Protein 6VPS (pdb70)

Structure (mmCIF, N/CA/C/O backbone):
data_6VPS
#
_entry.id   6VPS
#
_cell.length_a   1.00
_cell.length_b   1.00
_cell.length_c   1.00
_cell.angle_alpha   90.00
_cell.angle_beta   90.00
_cell.angle_gamma   90.00
#
_symmetry.space_group_name_H-M   'P 1'
#
loop_
_atom_site.group_PDB
_atom_site.id
_atom_site.type_symbol
_atom_site.label_atom_id
_atom_site.label_alt_id
_atom_site.label_comp_id
_atom_site.label_asym_id
_atom_site.label_entity_id
_atom_site.label_seq_id
_atom_site.pdbx_PDB_ins_code
_atom_site.Cartn_x
_atom_site.Cartn_y
_atom_site.Cartn_z
_atom_site.occupancy
_atom_site.B_iso_or_equiv
_atom_site.auth_seq_id
_atom_site.auth_comp_id
_atom_site.auth_asym_id
_atom_site.auth_atom_id
_atom_site.pdbx_PDB_model_num
ATOM 1 N N . GLN A 1 1 ? 107.843 77.629 205.822 1.000 116.920 23 GLN A N 1
ATOM 2 C CA . GLN A 1 1 ? 106.822 78.491 205.133 1.000 123.591 23 GLN A CA 1
ATOM 3 C C . GLN A 1 1 ? 106.828 79.885 205.777 1.000 110.296 23 GLN A C 1
ATOM 4 O O . GLN A 1 1 ? 106.280 80.079 206.865 1.000 115.827 23 GLN A O 1
ATOM 10 N N . LEU A 1 2 ? 107.475 80.842 205.088 1.000 99.714 24 LEU A N 1
ATOM 11 C CA . LEU A 1 2 ? 107.711 82.182 205.614 1.000 90.092 24 LEU A CA 1
ATOM 12 C C . LEU A 1 2 ? 106.943 83.218 204.786 1.000 79.643 24 LEU A C 1
ATOM 13 O O . LEU A 1 2 ? 107.035 83.241 203.557 1.000 78.014 24 LEU A O 1
ATOM 18 N N . HIS A 1 3 ? 106.225 84.099 205.502 1.000 73.429 25 HIS A N 1
ATOM 19 C CA . HIS A 1 3 ? 105.421 85.153 204.913 1.000 66.814 25 HIS A CA 1
ATOM 20 C C . HIS A 1 3 ? 105.864 86.502 205.485 1.000 62.770 25 HIS A C 1
ATOM 21 O O . HIS A 1 3 ? 105.703 86.756 206.684 1.000 69.003 25 HIS A O 1
ATOM 28 N N . GLN A 1 4 ? 106.475 87.329 204.626 1.000 49.746 26 GLN A N 1
ATOM 29 C CA . GLN A 1 4 ? 106.932 88.666 204.996 1.000 45.316 26 GLN A CA 1
ATOM 30 C C . GLN A 1 4 ? 106.111 89.705 204.217 1.000 43.776 26 GLN A C 1
ATOM 31 O O . GLN A 1 4 ? 106.150 89.734 202.979 1.000 42.680 26 GLN A O 1
ATOM 37 N N . GLN A 1 5 ? 105.374 90.558 204.942 1.000 39.615 27 GLN A N 1
ATOM 38 C CA . GLN A 1 5 ? 104.691 91.663 204.294 1.000 38.244 27 GLN A CA 1
ATOM 39 C C . GLN A 1 5 ? 105.043 92.971 204.945 1.000 35.716 27 GLN A C 1
ATOM 40 O O . GLN A 1 5 ? 105.153 93.057 206.169 1.000 40.194 27 GLN A O 1
ATOM 46 N N . GLN A 1 6 ? 105.289 93.972 204.087 1.000 30.928 28 GLN A N 1
ATOM 47 C CA . GLN A 1 6 ? 105.594 95.335 204.491 1.000 26.513 28 GLN A CA 1
ATOM 48 C C . GLN A 1 6 ? 104.668 96.274 203.736 1.000 27.168 28 GLN A C 1
ATOM 49 O O . GLN A 1 6 ? 104.595 96.211 202.492 1.000 31.531 28 GLN A O 1
ATOM 55 N N . HIS A 1 7 ? 103.984 97.151 204.494 1.000 26.980 29 HIS A N 1
ATOM 56 C CA A HIS A 1 7 ? 103.111 98.159 203.926 0.500 26.136 29 HIS A CA 1
ATOM 57 C CA B HIS A 1 7 ? 103.081 98.161 203.947 0.500 31.416 29 HIS A CA 1
ATOM 58 C C . HIS A 1 7 ? 103.467 99.527 204.501 1.000 28.967 29 HIS A C 1
ATOM 59 O O . HIS A 1 7 ? 103.611 99.681 205.725 1.000 32.748 29 HIS A O 1
ATOM 72 N N . GLN A 1 8 ? 103.573 100.524 203.611 1.000 25.088 30 GLN A N 1
ATOM 73 C CA . GLN A 1 8 ? 103.837 101.917 204.006 1.000 23.301 30 GLN A CA 1
ATOM 74 C C . GLN A 1 8 ? 102.880 102.831 203.252 1.000 21.013 30 GLN A C 1
ATOM 75 O O . GLN A 1 8 ? 102.809 102.773 202.005 1.000 20.679 30 GLN A O 1
ATOM 81 N N . GLN A 1 9 ? 102.198 103.724 203.979 1.000 24.018 31 GLN A N 1
ATOM 82 C CA . GLN A 1 9 ? 101.398 104.743 203.295 1.000 29.135 31 GLN A CA 1
ATOM 83 C C . GLN A 1 9 ? 101.672 106.130 203.835 1.000 26.852 31 GLN A C 1
ATOM 84 O O . GLN A 1 9 ? 101.816 106.318 205.060 1.000 28.888 31 GLN A O 1
ATOM 90 N N . GLN A 1 10 ? 101.819 107.080 202.897 1.000 23.882 32 GLN A N 1
ATOM 91 C CA . GLN A 1 10 ? 101.897 108.517 203.198 1.000 28.533 32 GLN A CA 1
ATOM 92 C C . GLN A 1 10 ? 100.772 109.221 202.439 1.000 26.137 32 GLN A C 1
ATOM 93 O O . GLN A 1 10 ? 100.686 109.094 201.205 1.000 32.280 32 GLN A O 1
ATOM 99 N N . HIS A 1 11 ? 99.868 109.878 203.182 1.000 27.498 33 HIS A N 1
ATOM 100 C CA A HIS A 1 11 ? 98.750 110.606 202.584 0.500 28.794 33 HIS A CA 1
ATOM 101 C CA B HIS A 1 11 ? 98.731 110.601 202.603 0.500 28.998 33 HIS A CA 1
ATOM 102 C C . HIS A 1 11 ? 98.808 112.066 203.008 1.000 27.609 33 HIS A C 1
ATOM 103 O O . HIS A 1 11 ? 98.943 112.373 204.205 1.000 29.977 33 HIS A O 1
ATOM 116 N N . GLN A 1 12 ? 98.696 112.958 202.025 1.000 23.614 34 GLN A N 1
ATOM 117 C CA . GLN A 1 12 ? 98.648 114.395 202.297 1.000 29.683 34 GLN A CA 1
ATOM 118 C C . GLN A 1 12 ? 97.519 115.001 201.496 1.000 32.445 34 GLN A C 1
ATOM 119 O O . GLN A 1 12 ? 97.420 114.766 200.287 1.000 42.698 34 GLN A O 1
ATOM 125 N N . GLN A 1 13 ? 96.748 115.871 202.139 1.000 34.600 35 GLN A N 1
ATOM 126 C CA . GLN A 1 13 ? 95.521 116.385 201.557 1.000 37.000 35 GLN A CA 1
ATOM 127 C C . GLN A 1 13 ? 95.306 117.833 202.010 1.000 38.271 35 GLN A C 1
ATOM 128 O O . GLN A 1 13 ? 95.457 118.132 203.206 1.000 45.328 35 GLN A O 1
ATOM 134 N N A HIS A 1 14 ? 94.958 118.708 201.035 0.500 39.416 36 HIS A N 1
ATOM 135 N N B HIS A 1 14 ? 94.889 118.705 201.057 0.500 37.001 36 HIS A N 1
ATOM 136 C CA A HIS A 1 14 ? 94.530 120.094 201.265 0.500 41.605 36 HIS A CA 1
ATOM 137 C CA B HIS A 1 14 ? 94.532 120.118 201.300 0.500 37.089 36 HIS A CA 1
ATOM 138 C C A HIS A 1 14 ? 95.629 120.863 201.985 0.500 38.114 36 HIS A C 1
ATOM 139 C C B HIS A 1 14 ? 95.663 120.836 202.005 0.500 35.582 36 HIS A C 1
ATOM 140 O O A HIS A 1 14 ? 95.513 121.147 203.184 0.500 38.218 36 HIS A O 1
ATOM 141 O O B HIS A 1 14 ? 95.578 121.104 203.213 0.500 35.793 36 HIS A O 1
ATOM 154 N N . GLN A 1 15 ? 96.712 121.151 201.244 1.000 35.418 37 GLN A N 1
ATOM 155 C CA . GLN A 1 15 ? 97.926 121.719 201.808 1.000 31.873 37 GLN A CA 1
ATOM 156 C C . GLN A 1 15 ? 98.504 122.747 200.875 1.000 33.881 37 GLN A C 1
ATOM 157 O O . GLN A 1 15 ? 98.264 122.703 199.670 1.000 41.526 37 GLN A O 1
ATOM 163 N N . GLN A 1 16 ? 99.412 123.549 201.419 1.000 34.821 38 GLN A N 1
ATOM 164 C CA . GLN A 1 16 ? 99.958 124.702 200.739 1.000 32.853 38 GLN A CA 1
ATOM 165 C C . GLN A 1 16 ? 101.281 125.050 201.415 1.000 31.579 38 GLN A C 1
ATOM 166 O O . GLN A 1 16 ? 101.352 125.057 202.642 1.000 36.197 38 GLN A O 1
ATOM 172 N N . HIS A 1 17 ? 102.331 125.299 200.601 1.000 32.322 39 HIS A N 1
ATOM 173 C CA . HIS A 1 17 ? 103.659 125.743 201.067 1.000 31.973 39 HIS A CA 1
ATOM 174 C C . HIS A 1 17 ? 104.389 124.633 201.817 1.000 34.220 39 HIS A C 1
ATOM 175 O O . HIS A 1 17 ? 104.586 124.714 203.045 1.000 32.573 39 HIS A O 1
ATOM 182 N N . GLN A 1 18 ? 104.792 123.605 201.078 1.000 33.571 40 GLN A N 1
ATOM 183 C CA . GLN A 1 18 ? 105.620 122.545 201.631 1.000 37.933 40 GLN A CA 1
ATOM 184 C C . GLN A 1 18 ? 106.852 122.428 200.768 1.000 38.114 40 GLN A C 1
ATOM 185 O O . GLN A 1 18 ? 107.197 121.331 200.329 1.000 47.082 40 GLN A O 1
ATOM 191 N N . GLN A 1 19 ? 107.460 123.574 200.457 1.000 30.468 41 GLN A N 1
ATOM 192 C CA . GLN A 1 19 ? 108.627 123.615 199.600 1.000 30.785 41 GLN A CA 1
ATOM 193 C C . GLN A 1 19 ? 109.714 122.735 200.193 1.000 33.800 41 GLN A C 1
ATOM 194 O O . GLN A 1 19 ? 109.910 122.717 201.424 1.000 36.100 41 GLN A O 1
ATOM 200 N N . GLN A 1 20 ? 110.313 121.910 199.324 1.000 33.133 42 GLN A N 1
ATOM 201 C CA . GLN A 1 20 ? 111.463 121.086 199.660 1.000 37.358 42 GLN A CA 1
ATOM 202 C C . GLN A 1 20 ? 111.114 120.066 200.760 1.000 35.304 42 GLN A C 1
ATOM 203 O O . GLN A 1 20 ? 111.997 119.640 201.501 1.000 46.236 42 GLN A O 1
ATOM 209 N N . GLN A 1 21 ? 109.834 119.654 200.838 1.000 31.849 43 GLN A N 1
ATOM 210 C CA . GLN A 1 21 ? 109.443 118.584 201.758 1.000 32.266 43 GLN A CA 1
ATOM 211 C C . GLN A 1 21 ? 109.916 117.241 201.203 1.000 28.750 43 GLN A C 1
ATOM 212 O O . GLN A 1 21 ? 110.048 117.068 199.981 1.000 31.186 43 GLN A O 1
ATOM 218 N N . GLN A 1 22 ? 110.190 116.309 202.100 1.000 28.742 44 GLN A N 1
ATOM 219 C CA . GLN A 1 22 ? 110.641 114.988 201.687 1.000 34.789 44 GLN A CA 1
ATOM 220 C C . GLN A 1 22 ? 109.674 113.941 202.199 1.000 33.426 44 GLN A C 1
ATOM 221 O O . GLN A 1 22 ? 109.407 113.857 203.411 1.000 35.381 44 GLN A O 1
ATOM 227 N N . LEU A 1 23 ? 109.126 113.183 201.272 1.000 32.162 45 LEU A N 1
ATOM 228 C CA . LEU A 1 23 ? 108.378 111.981 201.589 1.000 33.614 45 LEU A CA 1
ATOM 229 C C . LEU A 1 23 ? 109.202 110.798 201.107 1.000 28.856 45 LEU A C 1
ATOM 230 O O . LEU A 1 23 ? 109.338 110.583 199.887 1.000 30.715 45 LEU A O 1
ATOM 235 N N . HIS A 1 24 ? 109.952 110.214 202.029 1.000 29.438 46 HIS A N 1
ATOM 236 C CA . HIS A 1 24 ? 110.785 109.053 201.717 1.000 30.078 46 HIS A CA 1
ATOM 237 C C . HIS A 1 24 ? 110.173 107.817 202.346 1.000 26.073 46 HIS A C 1
ATOM 238 O O . HIS A 1 24 ? 109.623 107.875 203.489 1.000 28.880 46 HIS A O 1
ATOM 245 N N . GLN A 1 25 ? 110.171 106.749 201.568 1.000 22.277 47 GLN A N 1
ATOM 246 C CA . GLN A 1 25 ? 109.693 105.437 201.998 1.000 23.326 47 GLN A CA 1
ATOM 247 C C . GLN A 1 25 ? 110.753 104.411 201.630 1.000 21.001 47 GLN A C 1
ATOM 248 O O . GLN A 1 25 ? 111.100 104.270 200.442 1.000 23.507 47 GLN A O 1
ATOM 254 N N . HIS A 1 26 ? 111.244 103.688 202.632 1.000 23.368 48 HIS A N 1
ATOM 255 C CA . HIS A 1 26 ? 112.246 102.629 202.430 1.000 25.821 48 HIS A CA 1
ATOM 256 C C . HIS A 1 26 ? 111.714 101.318 202.989 1.000 25.385 48 HIS A C 1
ATOM 257 O O . HIS A 1 26 ? 111.255 101.269 204.164 1.000 27.146 48 HIS A O 1
ATOM 264 N N . GLN A 1 27 ? 111.864 100.252 202.201 1.000 21.624 49 GLN A N 1
ATOM 265 C CA . GLN A 1 27 ? 111.493 98.904 202.618 1.000 21.676 49 GLN A CA 1
ATOM 266 C C . GLN A 1 27 ? 112.579 97.921 202.202 1.000 24.525 49 GLN A C 1
ATOM 267 O O . GLN A 1 27 ? 112.944 97.847 201.013 1.000 29.728 49 GLN A O 1
ATOM 273 N N . GLN A 1 28 ? 113.005 97.094 203.150 1.000 26.737 50 GLN A N 1
ATOM 274 C CA . GLN A 1 28 ? 113.955 96.027 202.873 1.000 29.894 50 GLN A CA 1
ATOM 275 C C . GLN A 1 28 ? 113.453 94.717 203.497 1.000 31.222 50 GLN A C 1
ATOM 276 O O . GLN A 1 28 ? 113.003 94.707 204.662 1.000 30.280 50 GLN A O 1
ATOM 282 N N . GLN A 1 29 ? 113.588 93.615 202.731 1.000 31.411 51 GLN A N 1
ATOM 283 C CA . GLN A 1 29 ? 113.310 92.247 203.208 1.000 38.778 51 GLN A CA 1
ATOM 284 C C . GLN A 1 29 ? 114.463 91.336 202.823 1.000 42.780 51 GLN A C 1
ATOM 285 O O . GLN A 1 29 ? 114.896 91.339 201.666 1.000 53.655 51 GLN A O 1
ATOM 291 N N . LEU A 1 30 ? 114.900 90.502 203.784 1.000 59.249 52 LEU A N 1
ATOM 292 C CA . LEU A 1 30 ? 115.954 89.509 203.564 1.000 67.811 52 LEU A CA 1
ATOM 293 C C . LEU A 1 30 ? 115.462 88.118 203.973 1.000 74.570 52 LEU A C 1
ATOM 294 O O . LEU A 1 30 ? 114.549 87.993 204.796 1.000 76.096 52 LEU A O 1
ATOM 299 N N . SER A 1 31 ? 116.095 87.077 203.379 1.000 90.420 53 SER A N 1
ATOM 300 C CA . SER A 1 31 ? 115.865 85.673 203.725 1.000 98.693 53 SER A CA 1
ATOM 301 C C . SER A 1 31 ? 117.199 84.907 203.722 1.000 119.521 53 SER A C 1
ATOM 302 O O . SER A 1 31 ? 118.125 85.357 204.437 1.000 124.340 53 SER A O 1
ATOM 305 N N . GLN B 1 1 ? 88.913 149.942 205.794 1.000 114.020 23 GLN B N 1
ATOM 306 C CA . GLN B 1 1 ? 90.172 150.402 205.112 1.000 121.466 23 GLN B CA 1
ATOM 307 C C . GLN B 1 1 ? 91.376 149.705 205.761 1.000 109.333 23 GLN B C 1
ATOM 308 O O . GLN B 1 1 ? 91.832 150.105 206.836 1.000 114.341 23 GLN B O 1
ATOM 314 N N . LEU B 1 2 ? 91.871 148.651 205.089 1.000 98.989 24 LEU B N 1
ATOM 315 C CA . LEU B 1 2 ? 92.910 147.779 205.627 1.000 88.488 24 LEU B CA 1
ATOM 316 C C . LEU B 1 2 ? 94.195 147.914 204.801 1.000 80.500 24 LEU B C 1
ATOM 317 O O . LEU B 1 2 ? 94.174 147.793 203.575 1.000 80.173 24 LEU B O 1
ATOM 322 N N . HIS B 1 3 ? 95.313 148.119 205.517 1.000 75.092 25 HIS B N 1
ATOM 323 C CA . HIS B 1 3 ? 96.631 148.264 204.931 1.000 68.317 25 HIS B CA 1
ATOM 324 C C . HIS B 1 3 ? 97.558 147.185 205.500 1.000 64.459 25 HIS B C 1
ATOM 325 O O . HIS B 1 3 ? 97.827 147.162 206.706 1.000 69.899 25 HIS B O 1
ATOM 332 N N . GLN B 1 4 ? 97.996 146.269 204.624 1.000 51.067 26 GLN B N 1
ATOM 333 C CA . GLN B 1 4 ? 98.914 145.192 204.990 1.000 46.218 26 GLN B CA 1
ATOM 334 C C . GLN B 1 4 ? 100.227 145.371 204.214 1.000 42.775 26 GLN B C 1
ATOM 335 O O . GLN B 1 4 ? 100.236 145.327 202.974 1.000 41.948 26 GLN B O 1
ATOM 341 N N . GLN B 1 5 ? 101.334 145.570 204.940 1.000 39.825 27 GLN B N 1
ATOM 342 C CA . GLN B 1 5 ? 102.635 145.613 204.292 1.000 38.507 27 GLN B CA 1
ATOM 343 C C . GLN B 1 5 ? 103.597 144.661 204.944 1.000 35.191 27 GLN B C 1
ATOM 344 O O . GLN B 1 5 ? 103.623 144.531 206.170 1.000 38.953 27 GLN B O 1
ATOM 350 N N . GLN B 1 6 ? 104.343 143.950 204.088 1.000 30.167 28 GLN B N 1
ATOM 351 C CA . GLN B 1 6 ? 105.373 143.009 204.497 1.000 26.735 28 GLN B CA 1
ATOM 352 C C . GLN B 1 6 ? 106.638 143.337 203.736 1.000 27.391 28 GLN B C 1
ATOM 353 O O . GLN B 1 6 ? 106.616 143.409 202.490 1.000 32.284 28 GLN B O 1
ATOM 359 N N . HIS B 1 7 ? 107.739 143.504 204.490 1.000 27.614 29 HIS B N 1
ATOM 360 C CA A HIS B 1 7 ? 109.045 143.753 203.920 0.500 26.414 29 HIS B CA 1
ATOM 361 C CA B HIS B 1 7 ? 109.062 143.778 203.938 0.500 31.804 29 HIS B CA 1
ATOM 362 C C . HIS B 1 7 ? 110.050 142.756 204.488 1.000 29.881 29 HIS B C 1
ATOM 363 O O . HIS B 1 7 ? 110.102 142.535 205.708 1.000 34.463 29 HIS B O 1
ATOM 376 N N . GLN B 1 8 ? 110.876 142.189 203.598 1.000 25.485 30 GLN B N 1
ATOM 377 C CA . GLN B 1 8 ? 111.948 141.262 203.989 1.000 23.399 30 GLN B CA 1
ATOM 378 C C . GLN B 1 8 ? 113.216 141.628 203.241 1.000 21.599 30 GLN B C 1
ATOM 379 O O . GLN B 1 8 ? 113.204 141.711 201.994 1.000 21.508 30 GLN B O 1
ATOM 385 N N . GLN B 1 9 ? 114.330 141.764 203.973 1.000 24.624 31 GLN B N 1
ATOM 386 C CA . GLN B 1 9 ? 115.610 141.958 203.294 1.000 29.435 31 GLN B CA 1
ATOM 387 C C . GLN B 1 9 ? 116.679 141.027 203.824 1.000 27.124 31 GLN B C 1
ATOM 388 O O . GLN B 1 9 ? 116.773 140.792 205.046 1.000 29.229 31 GLN B O 1
ATOM 394 N N . GLN B 1 10 ? 117.451 140.466 202.880 1.000 24.150 32 GLN B N 1
ATOM 395 C CA . GLN B 1 10 ? 118.661 139.691 203.176 1.000 28.650 32 GLN B CA 1
ATOM 396 C C . GLN B 1 10 ? 119.829 140.301 202.421 1.000 26.379 32 GLN B C 1
ATOM 397 O O . GLN B 1 10 ? 119.770 140.430 201.183 1.000 32.738 32 GLN B O 1
ATOM 403 N N . HIS B 1 11 ? 120.856 140.723 203.168 1.000 27.422 33 HIS B N 1
ATOM 404 C CA A HIS B 1 11 ? 122.046 141.325 202.579 0.500 28.835 33 HIS B CA 1
ATOM 405 C CA B HIS B 1 11 ? 122.051 141.340 202.596 0.500 28.712 33 HIS B CA 1
ATOM 406 C C . HIS B 1 11 ? 123.275 140.539 203.006 1.000 27.523 33 HIS B C 1
ATOM 407 O O . HIS B 1 11 ? 123.475 140.276 204.205 1.000 30.195 33 HIS B O 1
ATOM 420 N N . GLN B 1 12 ? 124.092 140.170 202.023 1.000 23.717 34 GLN B N 1
ATOM 421 C CA . GLN B 1 12 ? 125.355 139.490 202.296 1.000 29.794 34 GLN B CA 1
ATOM 422 C C . GLN B 1 12 ? 126.445 140.160 201.494 1.000 32.746 34 GLN B C 1
ATOM 423 O O . GLN B 1 12 ? 126.296 140.358 200.283 1.000 42.441 34 GLN B O 1
ATOM 429 N N . GLN B 1 13 ? 127.581 140.399 202.143 1.000 36.006 35 GLN B N 1
ATOM 430 C CA . GLN B 1 13 ? 128.642 141.202 201.563 1.000 37.390 35 GLN B CA 1
ATOM 431 C C . GLN B 1 13 ? 130.000 140.662 202.019 1.000 39.681 35 GLN B C 1
ATOM 432 O O . GLN B 1 13 ? 130.179 140.374 203.214 1.000 47.445 35 GLN B O 1
ATOM 438 N N A HIS B 1 14 ? 130.934 140.529 201.046 0.500 41.124 36 HIS B N 1
ATOM 439 N N B HIS B 1 14 ? 130.967 140.588 201.069 0.500 38.342 36 HIS B N 1
ATOM 440 C CA A HIS B 1 14 ? 132.348 140.208 201.277 0.500 43.236 36 HIS B CA 1
ATOM 441 C CA B HIS B 1 14 ? 132.368 140.192 201.317 0.500 38.097 36 HIS B CA 1
ATOM 442 C C A HIS B 1 14 ? 132.465 138.869 201.992 0.500 39.122 36 HIS B C 1
ATOM 443 C C B HIS B 1 14 ? 132.425 138.850 202.015 0.500 36.330 36 HIS B C 1
ATOM 444 O O A HIS B 1 14 ? 132.785 138.822 203.188 0.500 38.570 36 HIS B O 1
ATOM 445 O O B HIS B 1 14 ? 132.715 138.782 203.218 0.500 36.000 36 HIS B O 1
ATOM 458 N N . GLN B 1 15 ? 132.160 137.790 201.251 1.000 35.907 37 GLN B N 1
ATOM 459 C CA . GLN B 1 15 ? 132.037 136.453 201.808 1.000 32.496 37 GLN B CA 1
ATOM 460 C C . GLN B 1 15 ? 132.642 135.444 200.873 1.000 34.510 37 GLN B C 1
ATOM 461 O O . GLN B 1 15 ? 132.717 135.672 199.669 1.000 43.005 37 GLN B O 1
ATOM 467 N N . GLN B 1 16 ? 132.894 134.258 201.417 1.000 35.316 38 GLN B N 1
ATOM 468 C CA . GLN B 1 16 ? 133.618 133.209 200.736 1.000 32.491 38 GLN B CA 1
ATOM 469 C C . GLN B 1 16 ? 133.254 131.893 201.410 1.000 31.532 38 GLN B C 1
ATOM 470 O O . GLN B 1 16 ? 133.214 131.831 202.637 1.000 36.501 38 GLN B O 1
ATOM 476 N N . HIS B 1 17 ? 132.952 130.857 200.597 1.000 32.722 39 HIS B N 1
ATOM 477 C CA . HIS B 1 17 ? 132.674 129.483 201.066 1.000 31.589 39 HIS B CA 1
ATOM 478 C C . HIS B 1 17 ? 131.348 129.405 201.811 1.000 33.126 39 HIS B C 1
ATOM 479 O O . HIS B 1 17 ? 131.318 129.213 203.042 1.000 32.136 39 HIS B O 1
ATOM 486 N N . GLN B 1 18 ? 130.259 129.549 201.067 1.000 32.645 40 GLN B N 1
ATOM 487 C CA . GLN B 1 18 ? 128.927 129.376 201.622 1.000 37.488 40 GLN B CA 1
ATOM 488 C C . GLN B 1 18 ? 128.201 128.365 200.769 1.000 38.027 40 GLN B C 1
ATOM 489 O O . GLN B 1 18 ? 127.063 128.602 200.361 1.000 47.153 40 GLN B O 1
ATOM 495 N N . GLN B 1 19 ? 128.890 127.271 200.448 1.000 29.458 41 GLN B N 1
ATOM 496 C CA . GLN B 1 19 ? 128.342 126.241 199.592 1.000 30.911 41 GLN B CA 1
ATOM 497 C C . GLN B 1 19 ? 127.037 125.737 200.187 1.000 33.488 41 GLN B C 1
ATOM 498 O O . GLN B 1 19 ? 126.929 125.564 201.418 1.000 34.714 41 GLN B O 1
ATOM 504 N N . GLN B 1 20 ? 126.017 125.652 199.324 1.000 33.053 42 GLN B N 1
ATOM 505 C CA . GLN B 1 20 ? 124.725 125.070 199.659 1.000 38.401 42 GLN B CA 1
ATOM 506 C C . GLN B 1 20 ? 124.015 125.877 200.767 1.000 34.986 42 GLN B C 1
ATOM 507 O O . GLN B 1 20 ? 123.216 125.316 201.513 1.000 46.526 42 GLN B O 1
ATOM 513 N N . GLN B 1 21 ? 124.289 127.191 200.848 1.000 31.514 43 GLN B N 1
ATOM 514 C CA . GLN B 1 21 ? 123.551 128.058 201.770 1.000 32.808 43 GLN B CA 1
ATOM 515 C C . GLN B 1 21 ? 122.150 128.317 201.214 1.000 29.107 43 GLN B C 1
ATOM 516 O O . GLN B 1 21 ? 121.937 128.294 199.991 1.000 31.559 43 GLN B O 1
ATOM 522 N N . GLN B 1 22 ? 121.206 128.554 202.108 1.000 29.151 44 GLN B N 1
ATOM 523 C CA . GLN B 1 22 ? 119.841 128.830 201.692 1.000 34.477 44 GLN B CA 1
ATOM 524 C C . GLN B 1 22 ? 119.422 130.192 202.202 1.000 33.521 44 GLN B C 1
ATOM 525 O O . GLN B 1 22 ? 119.489 130.470 203.411 1.000 35.519 44 GLN B O 1
ATOM 531 N N . LEU B 1 23 ? 119.023 131.037 201.274 1.000 32.581 45 LEU B N 1
ATOM 532 C CA . LEU B 1 23 ? 118.350 132.279 201.589 1.000 33.034 45 LEU B CA 1
ATOM 533 C C . LEU B 1 23 ? 116.918 132.149 201.095 1.000 29.794 45 LEU B C 1
ATOM 534 O O . LEU B 1 23 ? 116.673 132.131 199.872 1.000 30.798 45 LEU B O 1
ATOM 539 N N . HIS B 1 24 ? 116.020 131.824 202.018 1.000 29.802 46 HIS B N 1
ATOM 540 C CA . HIS B 1 24 ? 114.608 131.646 201.686 1.000 29.857 46 HIS B CA 1
ATOM 541 C C . HIS B 1 24 ? 113.804 132.769 202.307 1.000 25.366 46 HIS B C 1
ATOM 542 O O . HIS B 1 24 ? 113.921 133.036 203.520 1.000 27.588 46 HIS B O 1
ATOM 549 N N . GLN B 1 25 ? 112.936 133.354 201.506 1.000 22.373 47 GLN B N 1
ATOM 550 C CA . GLN B 1 25 ? 112.022 134.394 201.964 1.000 22.326 47 GLN B CA 1
ATOM 551 C C . GLN B 1 25 ? 110.600 133.982 201.606 1.000 21.941 47 GLN B C 1
ATOM 552 O O . GLN B 1 25 ? 110.286 133.771 200.422 1.000 25.563 47 GLN B O 1
ATOM 558 N N . HIS B 1 26 ? 109.739 133.935 202.611 1.000 23.990 48 HIS B N 1
ATOM 559 C CA . HIS B 1 26 ? 108.331 133.592 202.421 1.000 26.826 48 HIS B CA 1
ATOM 560 C C . HIS B 1 26 ? 107.462 134.712 202.974 1.000 26.909 48 HIS B C 1
ATOM 561 O O . HIS B 1 26 ? 107.651 135.137 204.137 1.000 31.959 48 HIS B O 1
ATOM 568 N N . GLN B 1 27 ? 106.447 135.096 202.197 1.000 22.489 49 GLN B N 1
ATOM 569 C CA . GLN B 1 27 ? 105.471 136.099 202.610 1.000 21.793 49 GLN B CA 1
ATOM 570 C C . GLN B 1 27 ? 104.075 135.659 202.198 1.000 25.200 49 GLN B C 1
ATOM 571 O O . GLN B 1 27 ? 103.826 135.365 201.014 1.000 31.223 49 GLN B O 1
ATOM 577 N N . GLN B 1 28 ? 103.153 135.707 203.148 1.000 26.890 50 GLN B N 1
ATOM 578 C CA . GLN B 1 28 ? 101.759 135.418 202.869 1.000 30.020 50 GLN B CA 1
ATOM 579 C C . GLN B 1 28 ? 100.871 136.509 203.481 1.000 31.310 50 GLN B C 1
ATOM 580 O O . GLN B 1 28 ? 101.063 136.893 204.650 1.000 30.953 50 GLN B O 1
ATOM 586 N N . GLN B 1 29 ? 99.850 136.930 202.709 1.000 31.933 51 GLN B N 1
ATOM 587 C CA . GLN B 1 29 ? 98.800 137.845 203.183 1.000 39.056 51 GLN B CA 1
ATOM 588 C C . GLN B 1 29 ? 97.435 137.299 202.803 1.000 43.625 51 GLN B C 1
ATOM 589 O O . GLN B 1 29 ? 97.222 136.904 201.652 1.000 54.285 51 GLN B O 1
ATOM 595 N N . LEU B 1 30 ? 96.493 137.360 203.762 1.000 59.330 52 LEU B N 1
ATOM 596 C CA . LEU B 1 30 ? 95.109 136.934 203.551 1.000 68.741 52 LEU B CA 1
ATOM 597 C C . LEU B 1 30 ? 94.147 138.044 203.976 1.000 75.094 52 LEU B C 1
ATOM 598 O O . LEU B 1 30 ? 94.483 138.869 204.832 1.000 77.055 52 LEU B O 1
ATOM 603 N N . SER B 1 31 ? 92.938 138.035 203.363 1.000 92.898 53 SER B N 1
ATOM 604 C CA . SER B 1 31 ? 91.836 138.934 203.709 1.000 102.817 53 SER B CA 1
ATOM 605 C C . SER B 1 31 ? 90.511 138.155 203.732 1.000 122.403 53 SER B C 1
ATOM 606 O O . SER B 1 31 ? 90.432 137.175 204.508 1.000 130.118 53 SER B O 1
ATOM 609 N N . GLN C 1 1 ? 160.951 130.187 205.766 1.000 117.985 23 GLN C N 1
ATOM 610 C CA . GLN C 1 1 ? 160.766 128.860 205.085 1.000 121.777 23 GLN C CA 1
ATOM 611 C C . GLN C 1 1 ? 159.569 128.137 205.720 1.000 110.314 23 GLN C C 1
ATOM 612 O O . GLN C 1 1 ? 159.700 127.494 206.767 1.000 116.320 23 GLN C O 1
ATOM 618 N N . LEU C 1 2 ? 158.399 128.273 205.070 1.000 99.956 24 LEU C N 1
ATOM 619 C CA . LEU C 1 2 ? 157.124 127.807 205.604 1.000 89.421 24 LEU C CA 1
ATOM 620 C C . LEU C 1 2 ? 156.613 126.615 204.786 1.000 80.611 24 LEU C C 1
ATOM 621 O O . LEU C 1 2 ? 156.587 126.658 203.555 1.000 81.883 24 LEU C O 1
ATOM 626 N N . HIS C 1 3 ? 156.176 125.572 205.510 1.000 74.477 25 HIS C N 1
ATOM 627 C CA . HIS C 1 3 ? 155.662 124.347 204.929 1.000 66.611 25 HIS C CA 1
ATOM 628 C C . HIS C 1 3 ? 154.268 124.066 205.497 1.000 63.145 25 HIS C C 1
ATOM 629 O O . HIS C 1 3 ? 154.117 123.838 206.703 1.000 69.648 25 HIS C O 1
ATOM 636 N N . GLN C 1 4 ? 153.253 124.138 204.624 1.000 49.577 26 GLN C N 1
ATOM 637 C CA . GLN C 1 4 ? 151.866 123.867 204.991 1.000 45.212 26 GLN C CA 1
ATOM 638 C C . GLN C 1 4 ? 151.375 122.636 204.214 1.000 42.819 26 GLN C C 1
ATOM 639 O O . GLN C 1 4 ? 151.326 122.654 202.976 1.000 42.491 26 GLN C O 1
ATOM 645 N N . GLN C 1 5 ? 151.010 121.570 204.940 1.000 39.604 27 GLN C N 1
ATOM 646 C CA . GLN C 1 5 ? 150.399 120.421 204.295 1.000 37.773 27 GLN C CA 1
ATOM 647 C C . GLN C 1 5 ? 149.093 120.065 204.947 1.000 35.186 27 GLN C C 1
ATOM 648 O O . GLN C 1 5 ? 148.967 120.116 206.172 1.000 39.234 27 GLN C O 1
ATOM 654 N N . GLN C 1 6 ? 148.101 119.783 204.091 1.000 30.162 28 GLN C N 1
ATOM 655 C CA . GLN C 1 6 ? 146.772 119.358 204.500 1.000 26.077 28 GLN C CA 1
ATOM 656 C C . GLN C 1 6 ? 146.427 118.093 203.744 1.000 26.300 28 GLN C C 1
ATOM 657 O O . GLN C 1 6 ? 146.508 118.070 202.499 1.000 31.352 28 GLN C O 1
ATOM 663 N N . HIS C 1 7 ? 146.010 117.061 204.500 1.000 26.642 29 HIS C N 1
ATOM 664 C CA A HIS C 1 7 ? 145.570 115.806 203.927 0.500 26.357 29 HIS C CA 1
ATOM 665 C CA B HIS C 1 7 ? 145.583 115.779 203.946 0.500 31.383 29 HIS C CA 1
ATOM 666 C C . HIS C 1 7 ? 144.205 115.432 204.496 1.000 29.392 29 HIS C C 1
ATOM 667 O O . HIS C 1 7 ? 143.994 115.482 205.717 1.000 34.094 29 HIS C O 1
ATOM 680 N N . GLN C 1 8 ? 143.298 115.012 203.605 1.000 25.635 30 GLN C N 1
ATOM 681 C CA . GLN C 1 8 ? 141.955 114.550 203.994 1.000 23.611 30 GLN C CA 1
ATOM 682 C C . GLN C 1 8 ? 141.639 113.267 203.246 1.000 21.826 30 GLN C C 1
ATOM 683 O O . GLN C 1 8 ? 141.730 113.229 202.001 1.000 22.203 30 GLN C O 1
ATOM 689 N N . GLN C 1 9 ? 141.197 112.235 203.979 1.000 24.202 31 GLN C N 1
ATOM 690 C CA . GLN C 1 9 ? 140.728 111.033 203.299 1.000 28.791 31 GLN C CA 1
ATOM 691 C C . GLN C 1 9 ? 139.384 110.568 203.829 1.000 27.620 31 GLN C C 1
ATOM 692 O O . GLN C 1 9 ? 139.130 110.609 205.050 1.000 29.593 31 GLN C O 1
ATOM 698 N N . GLN C 1 10 ? 138.511 110.182 202.885 1.000 24.340 32 GLN C N 1
ATOM 699 C CA . GLN C 1 10 ? 137.235 109.522 203.180 1.000 28.694 32 GLN C CA 1
ATOM 700 C C . GLN C 1 10 ? 137.182 108.207 202.424 1.000 26.855 32 GLN C C 1
ATOM 701 O O . GLN C 1 10 ? 137.320 108.197 201.186 1.000 33.447 32 GLN C O 1
ATOM 707 N N . HIS C 1 11 ? 137.041 107.103 203.170 1.000 27.671 33 HIS C N 1
ATOM 708 C CA A HIS C 1 11 ? 136.965 105.772 202.580 0.500 28.504 33 HIS C CA 1
ATOM 709 C CA B HIS C 1 11 ? 136.972 105.762 202.595 0.500 28.500 33 HIS C CA 1
ATOM 710 C C . HIS C 1 11 ? 135.667 105.102 203.006 1.000 27.584 33 HIS C C 1
ATOM 711 O O . HIS C 1 11 ? 135.335 105.067 204.204 1.000 30.064 33 HIS C O 1
ATOM 724 N N . GLN C 1 12 ? 134.943 104.570 202.025 1.000 23.381 34 GLN C N 1
ATOM 725 C CA . GLN C 1 12 ? 133.723 103.816 202.299 1.000 29.488 34 GLN C CA 1
ATOM 726 C C . GLN C 1 12 ? 133.760 102.534 201.499 1.000 32.747 34 GLN C C 1
ATOM 727 O O . GLN C 1 12 ? 133.990 102.565 200.285 1.000 42.111 34 GLN C O 1
ATOM 733 N N . GLN C 1 13 ? 133.415 101.431 202.153 1.000 35.665 35 GLN C N 1
ATOM 734 C CA . GLN C 1 13 ? 133.574 100.111 201.573 1.000 37.341 35 GLN C CA 1
ATOM 735 C C . GLN C 1 13 ? 132.418 99.210 202.027 1.000 39.011 35 GLN C C 1
ATOM 736 O O . GLN C 1 13 ? 132.072 99.209 203.220 1.000 45.492 35 GLN C O 1
ATOM 742 N N A HIS C 1 14 ? 131.835 98.467 201.055 0.500 39.956 36 HIS C N 1
ATOM 743 N N B HIS C 1 14 ? 131.872 98.408 201.077 0.500 37.548 36 HIS C N 1
ATOM 744 C CA A HIS C 1 14 ? 130.851 97.402 201.290 0.500 41.647 36 HIS C CA 1
ATOM 745 C CA B HIS C 1 14 ? 130.827 97.393 201.324 0.500 37.190 36 HIS C CA 1
ATOM 746 C C A HIS C 1 14 ? 129.632 97.971 202.003 0.500 37.324 36 HIS C C 1
ATOM 747 C C B HIS C 1 14 ? 129.636 98.015 202.023 0.500 34.908 36 HIS C C 1
ATOM 748 O O A HIS C 1 14 ? 129.438 97.731 203.204 0.500 36.156 36 HIS C O 1
ATOM 749 O O B HIS C 1 14 ? 129.441 97.808 203.231 0.500 33.904 36 HIS C O 1
ATOM 762 N N . GLN C 1 15 ? 128.842 98.761 201.256 1.000 34.481 37 GLN C N 1
ATOM 763 C CA . GLN C 1 15 ? 127.748 99.543 201.814 1.000 31.708 37 GLN C CA 1
ATOM 764 C C . GLN C 1 15 ? 126.567 99.530 200.882 1.000 33.450 37 GLN C C 1
ATOM 765 O O . GLN C 1 15 ? 126.722 99.354 199.676 1.000 41.515 37 GLN C O 1
ATOM 771 N N . GLN C 1 16 ? 125.416 99.902 201.429 1.000 35.985 38 GLN C N 1
ATOM 772 C CA . GLN C 1 16 ? 124.145 99.808 200.743 1.000 33.206 38 GLN C CA 1
ATOM 773 C C . GLN C 1 16 ? 123.186 100.784 201.415 1.000 31.966 38 GLN C C 1
ATOM 774 O O . GLN C 1 16 ? 123.149 100.850 202.643 1.000 36.588 38 GLN C O 1
ATOM 780 N N . HIS C 1 17 ? 122.442 101.563 200.600 1.000 32.586 39 HIS C N 1
ATOM 781 C CA . HIS C 1 17 ? 121.391 102.488 201.067 1.000 31.738 39 HIS C CA 1
ATOM 782 C C . HIS C 1 17 ? 121.985 103.676 201.814 1.000 33.908 39 HIS C C 1
ATOM 783 O O . HIS C 1 17 ? 121.821 103.806 203.043 1.000 32.607 39 HIS C O 1
ATOM 790 N N . GLN C 1 18 ? 122.675 104.534 201.075 1.000 33.164 40 GLN C N 1
ATOM 791 C CA . GLN C 1 18 ? 123.188 105.776 201.631 1.000 38.633 40 GLN C CA 1
ATOM 792 C C . GLN C 1 18 ? 122.677 106.909 200.774 1.000 38.033 40 GLN C C 1
ATOM 793 O O . GLN C 1 18 ? 123.453 107.770 200.359 1.000 48.167 40 GLN C O 1
ATOM 799 N N . GLN C 1 19 ? 121.385 106.858 200.449 1.000 29.867 41 GLN C N 1
ATOM 800 C CA . GLN C 1 19 ? 120.765 107.847 199.590 1.000 30.887 41 GLN C CA 1
ATOM 801 C C . GLN C 1 19 ? 120.977 109.227 200.186 1.000 33.601 41 GLN C C 1
ATOM 802 O O . GLN C 1 19 ? 120.884 109.406 201.417 1.000 35.378 41 GLN C O 1
ATOM 808 N N . GLN C 1 20 ? 121.405 110.157 199.322 1.000 33.340 42 GLN C N 1
ATOM 809 C CA . GLN C 1 20 ? 121.539 111.566 199.661 1.000 37.733 42 GLN C CA 1
ATOM 810 C C . GLN C 1 20 ? 122.589 111.777 200.769 1.000 34.954 42 GLN C C 1
ATOM 811 O O . GLN C 1 20 ? 122.503 112.749 201.514 1.000 45.904 42 GLN C O 1
ATOM 817 N N . GLN C 1 21 ? 123.587 110.880 200.855 1.000 32.133 43 GLN C N 1
ATOM 818 C CA . GLN C 1 21 ? 124.706 111.087 201.777 1.000 32.902 43 GLN C CA 1
ATOM 819 C C . GLN C 1 21 ? 125.623 112.172 201.219 1.000 28.744 43 GLN C C 1
ATOM 820 O O . GLN C 1 21 ? 125.703 112.368 199.996 1.000 31.179 43 GLN C O 1
ATOM 826 N N . GLN C 1 22 ? 126.303 112.873 202.113 1.000 29.220 44 GLN C N 1
ATOM 827 C CA . GLN C 1 22 ? 127.227 113.919 201.695 1.000 34.934 44 GLN C CA 1
ATOM 828 C C . GLN C 1 22 ? 128.617 113.599 202.206 1.000 33.907 44 GLN C C 1
ATOM 829 O O . GLN C 1 22 ? 128.821 113.398 203.416 1.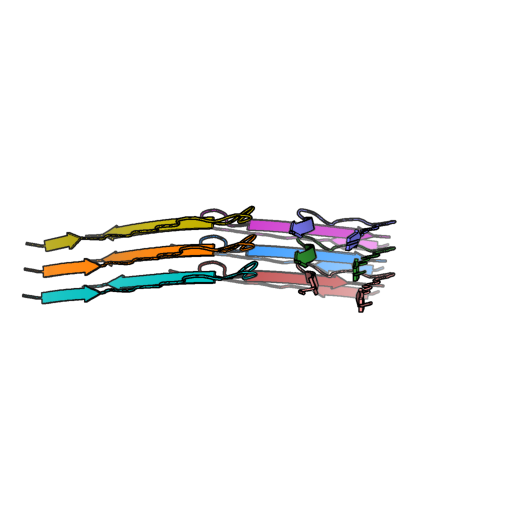000 35.801 44 GLN C O 1
ATOM 835 N N . LEU C 1 23 ? 129.552 113.528 201.280 1.000 33.182 45 LEU C N 1
ATOM 836 C CA . LEU C 1 23 ? 130.966 113.489 201.595 1.000 32.275 45 LEU C CA 1
ATOM 837 C C . LEU C 1 23 ? 131.565 114.792 201.095 1.000 29.538 45 LEU C C 1
ATOM 838 O O . LEU C 1 23 ? 131.658 115.010 199.872 1.000 31.210 45 LEU C O 1
ATOM 843 N N . HIS C 1 24 ? 131.746 115.733 202.019 1.000 30.161 46 HIS C N 1
ATOM 844 C CA . HIS C 1 24 ? 132.295 117.046 201.684 1.000 29.549 46 HIS C CA 1
ATOM 845 C C . HIS C 1 24 ? 133.665 117.187 202.308 1.000 25.680 46 HIS C C 1
ATOM 846 O O . HIS C 1 24 ? 133.835 116.943 203.520 1.000 28.503 46 HIS C O 1
ATOM 853 N N . GLN C 1 25 ? 134.603 117.665 201.513 1.000 22.214 47 GLN C N 1
ATOM 854 C CA . GLN C 1 25 ? 135.965 117.926 201.968 1.000 22.214 47 GLN C CA 1
ATOM 855 C C . GLN C 1 25 ? 136.325 119.363 201.615 1.000 21.814 47 GLN C C 1
ATOM 856 O O . GLN C 1 25 ? 136.309 119.743 200.431 1.000 24.858 47 GLN C O 1
ATOM 862 N N . HIS C 1 26 ? 136.725 120.127 202.623 1.000 23.675 48 HIS C N 1
ATOM 863 C CA . HIS C 1 26 ? 137.128 121.519 202.437 1.000 26.313 48 HIS C CA 1
ATOM 864 C C . HIS C 1 26 ? 138.534 121.715 202.989 1.000 26.498 48 HIS C C 1
ATOM 865 O O . HIS C 1 26 ? 138.806 121.363 204.162 1.000 30.909 48 HIS C O 1
ATOM 872 N N . GLN C 1 27 ? 139.380 122.374 202.195 1.000 22.245 49 GLN C N 1
ATOM 873 C CA . GLN C 1 27 ? 140.733 122.731 202.609 1.000 22.266 49 GLN C CA 1
ATOM 874 C C . GLN C 1 27 ? 141.040 124.164 202.198 1.000 25.480 49 GLN C C 1
ATOM 875 O O . GLN C 1 27 ? 140.922 124.523 201.012 1.000 30.908 49 GLN C O 1
ATOM 881 N N . GLN C 1 28 ? 141.548 124.938 203.147 1.000 27.440 50 GLN C N 1
ATOM 882 C CA . GLN C 1 28 ? 141.989 126.293 202.870 1.000 31.060 50 GLN C CA 1
ATOM 883 C C . GLN C 1 28 ? 143.375 126.520 203.484 1.000 32.599 50 GLN C C 1
ATOM 884 O O . GLN C 1 28 ? 143.614 126.152 204.648 1.000 32.762 50 GLN C O 1
ATOM 890 N N . GLN C 1 29 ? 144.249 127.202 202.717 1.000 32.434 51 GLN C N 1
ATOM 891 C CA . GLN C 1 29 ? 145.567 127.649 203.190 1.000 39.138 51 GLN C CA 1
ATOM 892 C C . GLN C 1 29 ? 145.782 129.104 202.813 1.000 44.130 51 GLN C C 1
ATOM 893 O O . GLN C 1 29 ? 145.550 129.490 201.662 1.000 54.914 51 GLN C O 1
ATOM 899 N N . LEU C 1 30 ? 146.317 129.882 203.772 1.000 59.281 52 LEU C N 1
ATOM 900 C CA . LEU C 1 30 ? 146.647 131.292 203.566 1.000 68.675 52 LEU C CA 1
ATOM 901 C C . LEU C 1 30 ? 148.096 131.559 203.978 1.000 74.961 52 LEU C C 1
ATOM 902 O O . LEU C 1 30 ? 148.658 130.830 204.801 1.000 76.266 52 LEU C O 1
ATOM 907 N N . SER C 1 31 ? 148.684 132.626 203.384 1.000 91.920 53 SER C N 1
ATOM 908 C CA . SER C 1 31 ? 150.015 133.128 203.731 1.000 101.380 53 SER C CA 1
ATOM 909 C C . SER C 1 31 ? 150.007 134.665 203.750 1.000 121.628 53 SER C C 1
ATOM 910 O O . SER C 1 31 ? 149.173 135.230 204.494 1.000 127.948 53 SER C O 1
ATOM 913 N N . GLN D 1 1 ? 106.826 77.934 210.631 1.000 113.601 23 GLN D N 1
ATOM 914 C CA . GLN D 1 1 ? 105.822 78.830 209.958 1.000 120.331 23 GLN D CA 1
ATOM 915 C C . GLN D 1 1 ? 105.874 80.220 210.610 1.000 109.100 23 GLN D C 1
ATOM 916 O O . GLN D 1 1 ? 105.375 80.411 211.725 1.000 123.877 23 GLN D O 1
ATOM 922 N N . LEU D 1 2 ? 106.516 81.174 209.905 1.000 95.460 24 LEU D N 1
ATOM 923 C CA . LEU D 1 2 ? 106.755 82.518 210.423 1.000 87.539 24 LEU D CA 1
ATOM 924 C C . LEU D 1 2 ? 105.996 83.549 209.590 1.000 77.092 24 LEU D C 1
ATOM 925 O O . LEU D 1 2 ? 106.059 83.538 208.360 1.000 77.009 24 LEU D O 1
ATOM 930 N N . HIS D 1 3 ? 105.316 84.461 210.296 1.000 71.780 25 HIS D N 1
ATOM 931 C CA . HIS D 1 3 ? 104.544 85.527 209.696 1.000 63.562 25 HIS D CA 1
ATOM 932 C C . HIS D 1 3 ? 105.031 86.864 210.255 1.000 58.042 25 HIS D C 1
ATOM 933 O O . HIS D 1 3 ? 104.932 87.107 211.459 1.000 75.744 25 HIS D O 1
ATOM 940 N N . GLN D 1 4 ? 105.599 87.698 209.376 1.000 47.035 26 GLN D N 1
ATOM 941 C CA . GLN D 1 4 ? 106.107 89.016 209.745 1.000 41.891 26 GLN D CA 1
ATOM 942 C C . GLN D 1 4 ? 105.312 90.095 208.985 1.000 38.431 26 GLN D C 1
ATOM 943 O O . GLN D 1 4 ? 105.376 90.168 207.751 1.000 38.086 26 GLN D O 1
ATOM 949 N N . GLN D 1 5 ? 104.583 90.946 209.720 1.000 35.204 27 GLN D N 1
ATOM 950 C CA . GLN D 1 5 ? 103.927 92.070 209.069 1.000 35.775 27 GLN D CA 1
ATOM 951 C C . GLN D 1 5 ? 104.310 93.375 209.712 1.000 31.132 27 GLN D C 1
ATOM 952 O O . GLN D 1 5 ? 104.439 93.458 210.924 1.000 42.676 27 GLN D O 1
ATOM 958 N N . GLN D 1 6 ? 104.592 94.361 208.861 1.000 30.205 28 GLN D N 1
ATOM 959 C CA . GLN D 1 6 ? 104.920 95.715 209.278 1.000 24.552 28 GLN D CA 1
ATOM 960 C C . GLN D 1 6 ? 104.021 96.671 208.519 1.000 24.518 28 GLN D C 1
ATOM 961 O O . GLN D 1 6 ? 103.971 96.616 207.276 1.000 28.076 28 GLN D O 1
ATOM 967 N N . HIS D 1 7 ? 103.336 97.554 209.270 1.000 24.791 29 HIS D N 1
ATOM 968 C CA A HIS D 1 7 ? 102.507 98.589 208.692 0.500 24.472 29 HIS D CA 1
ATOM 969 C CA B HIS D 1 7 ? 102.482 98.595 208.706 0.500 28.9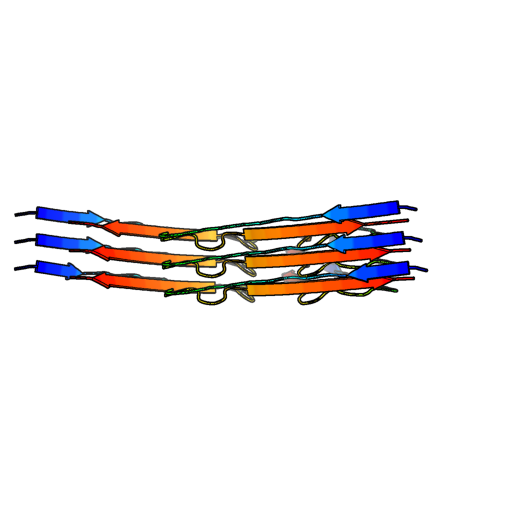86 29 HIS D CA 1
ATOM 970 C C . HIS D 1 7 ? 102.900 99.946 209.267 1.000 25.711 29 HIS D C 1
ATOM 971 O O . HIS D 1 7 ? 103.034 100.095 210.476 1.000 33.875 29 HIS D O 1
ATOM 984 N N . GLN D 1 8 ? 103.047 100.939 208.385 1.000 23.647 30 GLN D N 1
ATOM 985 C CA . GLN D 1 8 ? 103.352 102.321 208.792 1.000 19.931 30 GLN D CA 1
ATOM 986 C C . GLN D 1 8 ? 102.429 103.265 208.041 1.000 19.638 30 GLN D C 1
ATOM 987 O O . GLN D 1 8 ? 102.368 103.214 206.801 1.000 19.416 30 GLN D O 1
ATOM 993 N N . GLN D 1 9 ? 101.772 104.188 208.769 1.000 22.792 31 GLN D N 1
ATOM 994 C CA . GLN D 1 9 ? 101.001 105.212 208.067 1.000 26.882 31 GLN D CA 1
ATOM 995 C C . GLN D 1 9 ? 101.289 106.601 208.585 1.000 23.993 31 GLN D C 1
ATOM 996 O O . GLN D 1 9 ? 101.419 106.805 209.789 1.000 29.396 31 GLN D O 1
ATOM 1002 N N . GLN D 1 10 ? 101.437 107.536 207.646 1.000 23.234 32 GLN D N 1
ATOM 1003 C CA . GLN D 1 10 ? 101.546 108.964 207.943 1.000 26.659 32 GLN D CA 1
ATOM 1004 C C . GLN D 1 10 ? 100.439 109.698 207.198 1.000 25.158 32 GLN D C 1
ATOM 1005 O O . GLN D 1 10 ? 100.348 109.589 205.964 1.000 29.236 32 GLN D O 1
ATOM 1011 N N . HIS D 1 11 ? 99.596 110.419 207.942 1.000 27.072 33 HIS D N 1
ATOM 1012 C CA A HIS D 1 11 ? 98.501 111.178 207.346 0.500 28.292 33 HIS D CA 1
ATOM 1013 C CA B HIS D 1 11 ? 98.487 111.177 207.361 0.500 27.693 33 HIS D CA 1
ATOM 1014 C C . HIS D 1 11 ? 98.611 112.636 207.756 1.000 24.703 33 HIS D C 1
ATOM 1015 O O . HIS D 1 11 ? 98.783 112.938 208.929 1.000 29.287 33 HIS D O 1
ATOM 1028 N N . GLN D 1 12 ? 98.511 113.529 206.775 1.000 23.920 34 GLN D N 1
ATOM 1029 C CA . GLN D 1 12 ? 98.486 114.967 207.061 1.000 30.042 34 GLN D CA 1
ATOM 1030 C C . GLN D 1 12 ? 97.381 115.598 206.260 1.000 33.026 34 GLN D C 1
ATOM 1031 O O . GLN D 1 12 ? 97.277 115.363 205.055 1.000 43.317 34 GLN D O 1
ATOM 1037 N N . GLN D 1 13 ? 96.647 116.499 206.897 1.000 35.757 35 GLN D N 1
ATOM 1038 C CA . GLN D 1 13 ? 95.434 117.043 206.317 1.000 36.079 35 GLN D CA 1
ATOM 1039 C C . GLN D 1 13 ? 95.263 118.496 206.762 1.000 37.163 35 GLN D C 1
ATOM 1040 O O . GLN D 1 13 ? 95.431 118.799 207.952 1.000 42.335 35 GLN D O 1
ATOM 1046 N N A HIS D 1 14 ? 94.937 119.374 205.785 0.500 40.198 36 HIS D N 1
ATOM 1047 N N B HIS D 1 14 ? 94.869 119.373 205.807 0.500 36.861 36 HIS D N 1
ATOM 1048 C CA A HIS D 1 14 ? 94.544 120.769 206.010 0.500 42.361 36 HIS D CA 1
ATOM 1049 C CA B HIS D 1 14 ? 94.546 120.791 206.046 0.500 36.499 36 HIS D CA 1
ATOM 1050 C C A HIS D 1 14 ? 95.659 121.510 206.732 0.500 36.661 36 HIS D C 1
ATOM 1051 C C B HIS D 1 14 ? 95.691 121.484 206.754 0.500 33.498 36 HIS D C 1
ATOM 1052 O O A HIS D 1 14 ? 95.533 121.816 207.919 0.500 38.106 36 HIS D O 1
ATOM 1053 O O B HIS D 1 14 ? 95.596 121.770 207.949 0.500 35.150 36 HIS D O 1
ATOM 1066 N N . GLN D 1 15 ? 96.762 121.754 206.006 1.000 34.652 37 GLN D N 1
ATOM 1067 C CA . GLN D 1 15 ? 97.987 122.297 206.583 1.000 32.866 37 GLN D CA 1
ATOM 1068 C C . GLN D 1 15 ? 98.610 123.292 205.637 1.000 34.578 37 GLN D C 1
ATOM 1069 O O . GLN D 1 15 ? 98.385 123.239 204.433 1.000 41.434 37 GLN D O 1
ATOM 1075 N N . GLN D 1 16 ? 99.529 124.077 206.178 1.000 34.447 38 GLN D N 1
ATOM 1076 C CA . GLN D 1 16 ? 100.116 125.199 205.487 1.000 30.836 38 GLN D CA 1
ATOM 1077 C C . GLN D 1 16 ? 101.453 125.496 206.152 1.000 28.590 38 GLN D C 1
ATOM 1078 O O . GLN D 1 16 ? 101.548 125.434 207.374 1.000 31.904 38 GLN D O 1
ATOM 1084 N N . HIS D 1 17 ? 102.493 125.746 205.335 1.000 30.703 39 HIS D N 1
ATOM 1085 C CA . HIS D 1 17 ? 103.839 126.137 205.799 1.000 29.732 39 HIS D CA 1
ATOM 1086 C C . HIS D 1 17 ? 104.519 125.008 206.563 1.000 30.189 39 HIS D C 1
ATOM 1087 O O . HIS D 1 17 ? 104.628 125.054 207.789 1.000 33.365 39 HIS D O 1
ATOM 1094 N N . GLN D 1 18 ? 104.930 123.987 205.834 1.000 31.995 40 GLN D N 1
ATOM 1095 C CA . GLN D 1 18 ? 105.703 122.895 206.394 1.000 34.211 40 GLN D CA 1
ATOM 1096 C C . GLN D 1 18 ? 106.960 122.753 205.559 1.000 35.495 40 GLN D C 1
ATOM 1097 O O . GLN D 1 18 ? 107.331 121.639 205.185 1.000 42.199 40 GLN D O 1
ATOM 1103 N N . GLN D 1 19 ? 107.564 123.891 205.201 1.000 28.100 41 GLN D N 1
ATOM 1104 C CA . GLN D 1 19 ? 108.731 123.904 204.337 1.000 30.562 41 GLN D CA 1
ATOM 1105 C C . GLN D 1 19 ? 109.796 122.997 204.922 1.000 31.005 41 GLN D C 1
ATOM 1106 O O . GLN D 1 19 ? 109.978 1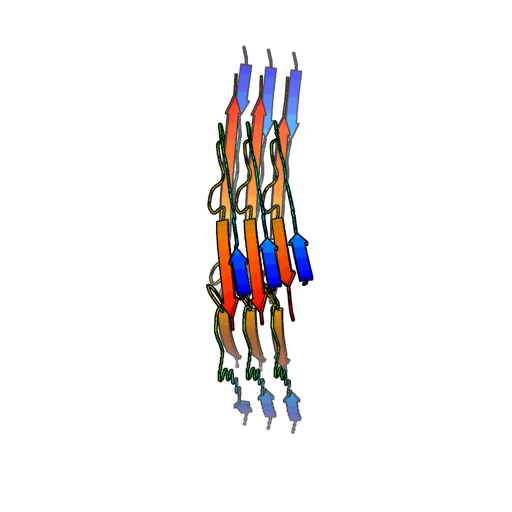22.956 206.144 1.000 35.368 41 GLN D O 1
ATOM 1112 N N . GLN D 1 20 ? 110.345 122.139 204.059 1.000 32.230 42 GLN D N 1
ATOM 1113 C CA . GLN D 1 20 ? 111.472 121.282 204.386 1.000 35.089 42 GLN D CA 1
ATOM 1114 C C . GLN D 1 20 ? 111.105 120.270 205.484 1.000 32.205 42 GLN D C 1
ATOM 1115 O O . GLN D 1 20 ? 111.992 119.777 206.174 1.000 41.438 42 GLN D O 1
ATOM 1121 N N . GLN D 1 21 ? 109.810 119.929 205.611 1.000 29.347 43 GLN D N 1
ATOM 1122 C CA . GLN D 1 21 ? 109.404 118.865 206.533 1.000 30.624 43 GLN D CA 1
ATOM 1123 C C . GLN D 1 21 ? 109.862 117.513 205.981 1.000 28.085 43 GLN D C 1
ATOM 1124 O O . GLN D 1 21 ? 109.975 117.336 204.765 1.000 29.630 43 GLN D O 1
ATOM 1130 N N . GLN D 1 22 ? 110.126 116.570 206.877 1.000 30.014 44 GLN D N 1
ATOM 1131 C CA . GLN D 1 22 ? 110.538 115.236 206.446 1.000 33.272 44 GLN D CA 1
ATOM 1132 C C . GLN D 1 22 ? 109.557 114.207 206.955 1.000 30.060 44 GLN D C 1
ATOM 1133 O O . GLN D 1 22 ? 109.295 114.128 208.156 1.000 38.966 44 GLN D O 1
ATOM 1139 N N . LEU D 1 23 ? 109.024 113.427 206.036 1.000 32.685 45 LEU D N 1
ATOM 1140 C CA . LEU D 1 23 ? 108.245 112.245 206.365 1.000 32.366 45 LEU D CA 1
ATOM 1141 C C . LEU D 1 23 ? 109.028 111.036 205.866 1.000 29.528 45 LEU D C 1
ATOM 1142 O O . LEU D 1 23 ? 109.134 110.817 204.646 1.000 28.945 45 LEU D O 1
ATOM 1147 N N . HIS D 1 24 ? 109.742 110.391 206.779 1.000 28.666 46 HIS D N 1
ATOM 1148 C CA . HIS D 1 24 ? 110.545 109.220 206.419 1.000 28.342 46 HIS D CA 1
ATOM 1149 C C . HIS D 1 24 ? 109.936 107.987 207.036 1.000 23.351 46 HIS D C 1
ATOM 1150 O O . HIS D 1 24 ? 109.609 107.984 208.217 1.000 28.328 46 HIS D O 1
ATOM 1157 N N . GLN D 1 25 ? 109.828 106.937 206.251 1.000 23.927 47 GLN D N 1
ATOM 1158 C CA . GLN D 1 25 ? 109.374 105.646 206.761 1.000 22.832 47 GLN D CA 1
ATOM 1159 C C . GLN D 1 25 ? 110.420 104.594 206.409 1.000 21.625 47 GLN D C 1
ATOM 1160 O O . GLN D 1 25 ? 110.730 104.393 205.229 1.000 22.936 47 GLN D O 1
ATOM 1166 N N . HIS D 1 26 ? 110.885 103.867 207.416 1.000 23.883 48 HIS D N 1
ATOM 1167 C CA . HIS D 1 26 ? 111.842 102.776 207.192 1.000 26.323 48 HIS D CA 1
ATOM 1168 C C . HIS D 1 26 ? 111.272 101.476 207.733 1.000 25.321 48 HIS D C 1
ATOM 1169 O O . HIS D 1 26 ? 110.774 101.443 208.857 1.000 32.004 48 HIS D O 1
ATOM 1176 N N . GLN D 1 27 ? 111.399 100.407 206.954 1.000 23.844 49 GLN D N 1
ATOM 1177 C CA . GLN D 1 27 ? 110.992 99.075 207.389 1.000 22.393 49 GLN D CA 1
ATOM 1178 C C . GLN D 1 27 ? 112.045 98.059 206.969 1.000 26.019 49 GLN D C 1
ATOM 1179 O O . GLN D 1 27 ? 112.419 97.988 205.787 1.000 29.814 49 GLN D O 1
ATOM 1185 N N . GLN D 1 28 ? 112.441 97.213 207.909 1.000 27.872 50 GLN D N 1
ATOM 1186 C CA . GLN D 1 28 ? 113.353 96.122 207.611 1.000 30.404 50 GLN D CA 1
ATOM 1187 C C . GLN D 1 28 ? 112.807 94.816 208.192 1.000 29.156 50 GLN D C 1
ATOM 1188 O O . GLN D 1 28 ? 112.281 94.805 209.302 1.000 29.703 50 GLN D O 1
ATOM 1194 N N . GLN D 1 29 ? 112.992 93.711 207.449 1.000 33.361 51 GLN D N 1
ATOM 1195 C CA . GLN D 1 29 ? 112.670 92.359 207.940 1.000 36.093 51 GLN D CA 1
ATOM 1196 C C . GLN D 1 29 ? 113.789 91.412 207.567 1.000 43.461 51 GLN D C 1
ATOM 1197 O O . GLN D 1 29 ? 114.249 91.415 206.422 1.000 54.494 51 GLN D O 1
ATOM 1203 N N . LEU D 1 30 ? 114.160 90.545 208.518 1.000 58.377 52 LEU D N 1
ATOM 1204 C CA . LEU D 1 30 ? 115.204 89.551 208.301 1.000 67.403 52 LEU D CA 1
ATOM 1205 C C . LEU D 1 30 ? 114.699 88.157 208.663 1.000 71.845 52 LEU D C 1
ATOM 1206 O O . LEU D 1 30 ? 113.630 88.014 209.262 1.000 74.083 52 LEU D O 1
ATOM 1211 N N . SER D 1 31 ? 115.462 87.131 208.210 1.000 90.619 53 SER D N 1
ATOM 1212 C CA . SER D 1 31 ? 115.264 85.728 208.575 1.000 101.718 53 SER D CA 1
ATOM 1213 C C . SER D 1 31 ? 116.607 84.978 208.530 1.000 121.046 53 SER D C 1
ATOM 1214 O O . SER D 1 31 ? 117.558 85.450 209.205 1.000 121.609 53 SER D O 1
ATOM 1217 N N . GLN E 1 1 ? 109.014 77.396 201.236 1.000 116.454 23 GLN E N 1
ATOM 1218 C CA . GLN E 1 1 ? 107.974 78.166 200.472 1.000 124.480 23 GLN E CA 1
ATOM 1219 C C . GLN E 1 1 ? 107.895 79.594 201.034 1.000 110.995 23 GLN E C 1
ATOM 1220 O O . GLN E 1 1 ? 107.160 79.860 201.991 1.000 117.634 23 GLN E O 1
ATOM 1226 N N . LEU E 1 2 ? 108.679 80.497 200.422 1.000 99.007 24 LEU E N 1
ATOM 1227 C CA . LEU E 1 2 ? 108.854 81.868 200.886 1.000 91.341 24 LEU E CA 1
ATOM 1228 C C . LEU E 1 2 ? 107.960 82.816 200.076 1.000 80.423 24 LEU E C 1
ATOM 1229 O O . LEU E 1 2 ? 107.875 82.710 198.849 1.000 93.203 24 LEU E O 1
ATOM 1234 N N . HIS E 1 3 ? 107.331 83.763 200.792 1.000 73.948 25 HIS E N 1
ATOM 1235 C CA . HIS E 1 3 ? 106.466 84.772 200.209 1.000 68.201 25 HIS E CA 1
ATOM 1236 C C . HIS E 1 3 ? 106.850 86.143 200.765 1.000 61.934 25 HIS E C 1
ATOM 1237 O O . HIS E 1 3 ? 106.748 86.379 201.971 1.000 70.877 25 HIS E O 1
ATOM 1244 N N . GLN E 1 4 ? 107.319 87.024 199.877 1.000 49.263 26 GLN E N 1
ATOM 1245 C CA . GLN E 1 4 ? 107.737 88.371 200.251 1.000 44.827 26 GLN E CA 1
ATOM 1246 C C . GLN E 1 4 ? 106.885 89.385 199.487 1.000 38.519 26 GLN E C 1
ATOM 1247 O O . GLN E 1 4 ? 106.895 89.401 198.256 1.000 44.409 26 GLN E O 1
ATOM 1253 N N . GLN E 1 5 ? 106.137 90.219 200.220 1.000 38.815 27 GLN E N 1
ATOM 1254 C CA . GLN E 1 5 ? 105.421 91.317 199.588 1.000 35.796 27 GLN E CA 1
ATOM 1255 C C . GLN E 1 5 ? 105.773 92.629 200.225 1.000 33.615 27 GLN E C 1
ATOM 1256 O O . GLN E 1 5 ? 106.045 92.696 201.436 1.000 36.912 27 GLN E O 1
ATOM 1262 N N . GLN E 1 6 ? 105.945 93.629 199.353 1.000 30.836 28 GLN E N 1
ATOM 1263 C CA . GLN E 1 6 ? 106.232 95.000 199.735 1.000 28.445 28 GLN E CA 1
ATOM 1264 C C . GLN E 1 6 ? 105.287 95.899 198.982 1.000 27.557 28 GLN E C 1
ATOM 1265 O O . GLN E 1 6 ? 105.162 95.772 197.763 1.000 37.371 28 GLN E O 1
ATOM 1271 N N . HIS E 1 7 ? 104.595 96.773 199.731 1.000 28.540 29 HIS E N 1
ATOM 1272 C CA A HIS E 1 7 ? 103.700 97.754 199.158 0.500 26.915 29 HIS E CA 1
ATOM 1273 C CA B HIS E 1 7 ? 103.672 97.756 199.178 0.500 32.032 29 HIS E CA 1
ATOM 1274 C C . HIS E 1 7 ? 104.025 99.130 199.730 1.000 31.191 29 HIS E C 1
ATOM 1275 O O . HIS E 1 7 ? 104.274 99.271 200.941 1.000 31.180 29 HIS E O 1
ATOM 1288 N N . GLN E 1 8 ? 104.024 100.138 198.847 1.000 26.282 30 GLN E N 1
ATOM 1289 C CA . GLN E 1 8 ? 104.273 101.527 199.229 1.000 24.361 30 GLN E CA 1
ATOM 1290 C C . GLN E 1 8 ? 103.291 102.419 198.503 1.000 20.968 30 GLN E C 1
ATOM 1291 O O . GLN E 1 8 ? 103.162 102.326 197.282 1.000 20.977 30 GLN E O 1
ATOM 1297 N N . GLN E 1 9 ? 102.628 103.314 199.241 1.000 24.351 31 GLN E N 1
ATOM 1298 C CA . GLN E 1 9 ? 101.798 104.310 198.572 1.000 27.986 31 GLN E CA 1
ATOM 1299 C C . GLN E 1 9 ? 102.056 105.705 199.095 1.000 27.909 31 GLN E C 1
ATOM 1300 O O . GLN E 1 9 ? 102.350 105.901 200.300 1.000 27.031 31 GLN E O 1
ATOM 1306 N N . GLN E 1 10 ? 102.067 106.648 198.145 1.000 26.368 32 GLN E N 1
ATOM 1307 C CA . GLN E 1 10 ? 102.121 108.083 198.418 1.000 30.075 32 GLN E CA 1
ATOM 1308 C C . GLN E 1 10 ? 100.991 108.755 197.665 1.000 25.326 32 GLN E C 1
ATOM 1309 O O . GLN E 1 10 ? 100.880 108.587 196.450 1.000 33.638 32 GLN E O 1
ATOM 1315 N N . HIS E 1 11 ? 100.098 109.410 198.406 1.000 28.991 33 HIS E N 1
ATOM 1316 C CA A HIS E 1 11 ? 98.966 110.107 197.810 0.500 29.242 33 HIS E CA 1
ATOM 1317 C CA B HIS E 1 11 ? 98.950 110.101 197.827 0.500 29.371 33 HIS E CA 1
ATOM 1318 C C . HIS E 1 11 ? 98.991 111.566 198.232 1.000 28.417 33 HIS E C 1
ATOM 1319 O O . HIS E 1 11 ? 99.129 111.876 199.424 1.000 30.357 33 HIS E O 1
ATOM 1332 N N . GLN E 1 12 ? 98.867 112.452 197.245 1.000 25.491 34 GLN E N 1
ATOM 1333 C CA . GLN E 1 12 ? 98.772 113.889 197.510 1.000 31.114 34 GLN E CA 1
ATOM 1334 C C . GLN E 1 12 ? 97.615 114.445 196.720 1.000 31.897 34 GLN E C 1
ATOM 1335 O 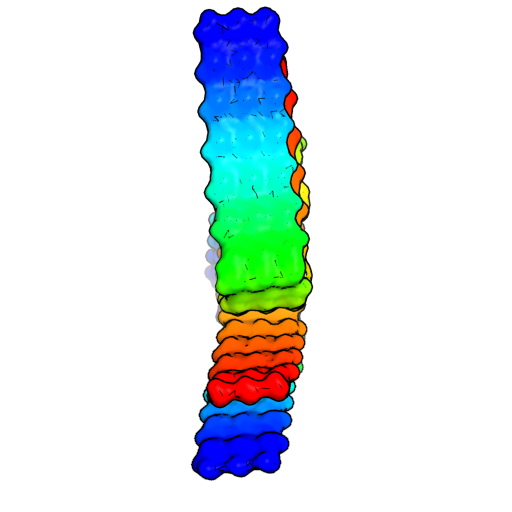O . GLN E 1 12 ? 97.504 114.192 195.525 1.000 50.602 34 GLN E O 1
ATOM 1341 N N . GLN E 1 13 ? 96.818 115.280 197.370 1.000 37.485 35 GLN E N 1
ATOM 1342 C CA . GLN E 1 13 ? 95.579 115.763 196.797 1.000 37.699 35 GLN E CA 1
ATOM 1343 C C . GLN E 1 13 ? 95.341 117.198 197.257 1.000 40.036 35 GLN E C 1
ATOM 1344 O O . GLN E 1 13 ? 95.507 117.496 198.449 1.000 45.763 35 GLN E O 1
ATOM 1350 N N A HIS E 1 14 ? 94.963 118.066 196.290 0.500 41.810 36 HIS E N 1
ATOM 1351 N N B HIS E 1 14 ? 94.892 118.063 196.315 0.500 38.884 36 HIS E N 1
ATOM 1352 C CA A HIS E 1 14 ? 94.507 119.440 196.528 0.500 42.512 36 HIS E CA 1
ATOM 1353 C CA B HIS E 1 14 ? 94.508 119.464 196.570 0.500 37.412 36 HIS E CA 1
ATOM 1354 C C A HIS E 1 14 ? 95.588 120.228 197.253 0.500 38.521 36 HIS E C 1
ATOM 1355 C C B HIS E 1 14 ? 95.626 120.202 197.277 0.500 35.633 36 HIS E C 1
ATOM 1356 O O A HIS E 1 14 ? 95.460 120.512 198.451 0.500 38.109 36 HIS E O 1
ATOM 1357 O O B HIS E 1 14 ? 95.533 120.471 198.482 0.500 35.386 36 HIS E O 1
ATOM 1370 N N . GLN E 1 15 ? 96.663 120.545 196.515 1.000 35.236 37 GLN E N 1
ATOM 1371 C CA . GLN E 1 15 ? 97.866 121.145 197.075 1.000 32.037 37 GLN E CA 1
ATOM 1372 C C . GLN E 1 15 ? 98.399 122.207 196.147 1.000 31.263 37 GLN E C 1
ATOM 1373 O O . GLN E 1 15 ? 98.103 122.197 194.963 1.000 41.137 37 GLN E O 1
ATOM 1379 N N . GLN E 1 16 ? 99.348 122.986 196.664 1.000 35.271 38 GLN E N 1
ATOM 1380 C CA . GLN E 1 16 ? 99.857 124.163 195.998 1.000 31.984 38 GLN E CA 1
ATOM 1381 C C . GLN E 1 16 ? 101.166 124.554 196.682 1.000 30.918 38 GLN E C 1
ATOM 1382 O O . GLN E 1 16 ? 101.227 124.591 197.907 1.000 36.382 38 GLN E O 1
ATOM 1388 N N . HIS E 1 17 ? 102.200 124.849 195.876 1.000 31.487 39 HIS E N 1
ATOM 1389 C CA . HIS E 1 17 ? 103.526 125.308 196.330 1.000 31.394 39 HIS E CA 1
ATOM 1390 C C . HIS E 1 17 ? 104.273 124.217 197.082 1.000 36.135 39 HIS E C 1
ATOM 1391 O O . HIS E 1 17 ? 104.489 124.320 198.303 1.000 33.822 39 HIS E O 1
ATOM 1398 N N . GLN E 1 18 ? 104.690 123.196 196.351 1.000 32.969 40 GLN E N 1
ATOM 1399 C CA . GLN E 1 18 ? 105.553 122.169 196.910 1.000 35.431 40 GLN E CA 1
ATOM 1400 C C . GLN E 1 18 ? 106.786 122.091 196.041 1.000 35.226 40 GLN E C 1
ATOM 1401 O O . GLN E 1 18 ? 107.193 121.001 195.633 1.000 40.980 40 GLN E O 1
ATOM 1407 N N . GLN E 1 19 ? 107.323 123.261 195.690 1.000 26.930 41 GLN E N 1
ATOM 1408 C CA . GLN E 1 19 ? 108.480 123.344 194.828 1.000 27.463 41 GLN E CA 1
ATOM 1409 C C . GLN E 1 19 ? 109.593 122.510 195.430 1.000 31.409 41 GLN E C 1
ATOM 1410 O O . GLN E 1 19 ? 109.785 122.510 196.658 1.000 33.574 41 GLN E O 1
ATOM 1416 N N . GLN E 1 20 ? 110.197 121.678 194.580 1.000 30.161 42 GLN E N 1
ATOM 1417 C CA . GLN E 1 20 ? 111.374 120.885 194.920 1.000 35.540 42 GLN E CA 1
ATOM 1418 C C . GLN E 1 20 ? 111.064 119.857 196.019 1.000 33.645 42 GLN E C 1
ATOM 1419 O O . GLN E 1 20 ? 111.969 119.440 196.737 1.000 44.865 42 GLN E O 1
ATOM 1425 N N . GLN E 1 21 ? 109.799 119.430 196.124 1.000 31.523 43 GLN E N 1
ATOM 1426 C CA . GLN E 1 21 ? 109.454 118.343 197.040 1.000 33.755 43 GLN E CA 1
ATOM 1427 C C . GLN E 1 21 ? 109.974 117.017 196.475 1.000 27.374 43 GLN E C 1
ATOM 1428 O O . GLN E 1 21 ? 110.108 116.865 195.266 1.000 33.304 43 GLN E O 1
ATOM 1434 N N . GLN E 1 22 ? 110.277 116.081 197.357 1.000 30.103 44 GLN E N 1
ATOM 1435 C CA . GLN E 1 22 ? 110.755 114.773 196.927 1.000 32.859 44 GLN E CA 1
ATOM 1436 C C . GLN E 1 22 ? 109.806 113.706 197.425 1.000 31.480 44 GLN E C 1
ATOM 1437 O O . GLN E 1 22 ? 109.521 113.621 198.628 1.000 32.199 44 GLN E O 1
ATOM 1443 N N . LEU E 1 23 ? 109.316 112.906 196.500 1.000 30.575 45 LEU E N 1
ATOM 1444 C CA . LEU E 1 23 ? 108.611 111.686 196.851 1.000 31.730 45 LEU E CA 1
ATOM 1445 C C . LEU E 1 23 ? 109.463 110.520 196.361 1.000 27.070 45 LEU E C 1
ATOM 1446 O O . LEU E 1 23 ? 109.590 110.317 195.154 1.000 32.039 45 LEU E O 1
ATOM 1451 N N . HIS E 1 24 ? 110.233 109.941 197.267 1.000 28.901 46 HIS E N 1
ATOM 1452 C CA . HIS E 1 24 ? 111.099 108.818 196.920 1.000 28.511 46 HIS E CA 1
ATOM 1453 C C . HIS E 1 24 ? 110.550 107.558 197.543 1.000 25.262 46 HIS E C 1
ATOM 1454 O O . HIS E 1 24 ? 110.248 107.528 198.742 1.000 28.604 46 HIS E O 1
ATOM 1461 N N . GLN E 1 25 ? 110.534 106.505 196.758 1.000 24.576 47 GLN E N 1
ATOM 1462 C CA . GLN E 1 25 ? 110.130 105.188 197.231 1.000 23.801 47 GLN E CA 1
ATOM 1463 C C . GLN E 1 25 ? 111.220 104.205 196.889 1.000 20.570 47 GLN E C 1
ATOM 1464 O O . GLN E 1 25 ? 111.606 104.107 195.744 1.000 24.577 47 GLN E O 1
ATOM 1470 N N . HIS E 1 26 ? 111.681 103.462 197.881 1.000 24.918 48 HIS E N 1
ATOM 1471 C CA . HIS E 1 26 ? 112.711 102.445 197.672 1.000 24.741 48 HIS E CA 1
ATOM 1472 C C . HIS E 1 26 ? 112.229 101.123 198.231 1.000 25.586 48 HIS E C 1
ATOM 1473 O O . HIS E 1 26 ? 111.790 101.058 199.398 1.000 30.025 48 HIS E O 1
ATOM 1480 N N . GLN E 1 27 ? 112.437 100.065 197.459 1.000 21.706 49 GLN E N 1
ATOM 1481 C CA . GLN E 1 27 ? 112.093 98.716 197.878 1.000 20.432 49 GLN E CA 1
ATOM 1482 C C . GLN E 1 27 ? 113.196 97.759 197.470 1.000 22.852 49 GLN E C 1
ATOM 1483 O O . GLN E 1 27 ? 113.634 97.772 196.324 1.000 28.636 49 GLN E O 1
ATOM 1489 N N . GLN E 1 28 ? 113.597 96.894 198.396 1.000 25.679 50 GLN E N 1
ATOM 1490 C CA . GLN E 1 28 ? 114.583 95.871 198.104 1.000 28.550 50 GLN E CA 1
ATOM 1491 C C . GLN E 1 28 ? 114.152 94.540 198.727 1.000 30.597 50 GLN E C 1
ATOM 1492 O O . GLN E 1 28 ? 113.707 94.505 199.880 1.000 30.197 50 GLN E O 1
ATOM 1498 N N . GLN E 1 29 ? 114.391 93.446 197.983 1.000 32.701 51 GLN E N 1
ATOM 1499 C CA . GLN E 1 29 ? 114.154 92.086 198.470 1.000 36.806 51 GLN E CA 1
ATOM 1500 C C . GLN E 1 29 ? 115.329 91.198 198.125 1.000 39.980 51 GLN E C 1
ATOM 1501 O O . GLN E 1 29 ? 115.835 91.248 197.008 1.000 54.663 51 GLN E O 1
ATOM 1507 N N . LEU E 1 30 ? 115.684 90.307 199.066 1.000 57.890 52 LEU E N 1
ATOM 1508 C CA . LEU E 1 30 ? 116.768 89.345 198.874 1.000 64.130 52 LEU E CA 1
ATOM 1509 C C . LEU E 1 30 ? 116.313 87.941 199.276 1.000 73.224 52 LEU E C 1
ATOM 1510 O O . LEU E 1 30 ? 115.356 87.786 200.042 1.000 78.210 52 LEU E O 1
ATOM 1515 N N . SER E 1 31 ? 117.015 86.922 198.723 1.000 88.053 53 SER E N 1
ATOM 1516 C CA . SER E 1 31 ? 116.835 85.513 199.074 1.000 98.177 53 SER E CA 1
ATOM 1517 C C . SER E 1 31 ? 118.193 84.788 199.052 1.000 119.260 53 SER E C 1
ATOM 1518 O O . SER E 1 31 ? 119.142 85.315 199.681 1.000 124.994 53 SER E O 1
ATOM 1521 N N . GLN F 1 1 ? 89.611 150.660 210.493 1.000 115.382 23 GLN F N 1
ATOM 1522 C CA . GLN F 1 1 ? 90.936 151.092 209.927 1.000 121.305 23 GLN F CA 1
ATOM 1523 C C . GLN F 1 1 ? 92.056 150.308 210.623 1.000 109.995 23 GLN F C 1
ATOM 1524 O O . GLN F 1 1 ? 92.315 150.509 211.815 1.000 126.236 23 GLN F O 1
ATOM 1530 N N . LEU F 1 2 ? 92.681 149.382 209.868 1.000 94.607 24 LEU F N 1
ATOM 1531 C CA . LEU F 1 2 ? 93.705 148.489 210.401 1.000 88.420 24 LEU F CA 1
ATOM 1532 C C . LEU F 1 2 ? 94.986 148.601 209.574 1.000 78.897 24 LEU F C 1
ATOM 1533 O O . LEU F 1 2 ? 94.952 148.542 208.344 1.000 79.782 24 LEU F O 1
ATOM 1538 N N . HIS F 1 3 ? 96.113 148.722 210.287 1.000 71.683 25 HIS F N 1
ATOM 1539 C CA . HIS F 1 3 ? 97.426 148.840 209.690 1.000 65.409 25 HIS F CA 1
ATOM 1540 C C . HIS F 1 3 ? 98.325 147.738 210.247 1.000 59.693 25 HIS F C 1
ATOM 1541 O O . HIS F 1 3 ? 98.570 147.686 211.454 1.000 75.960 25 HIS F O 1
ATOM 1548 N N . GLN F 1 4 ? 98.760 146.831 209.364 1.000 48.224 26 GLN F N 1
ATOM 1549 C CA . GLN F 1 4 ? 99.644 145.729 209.734 1.000 43.420 26 GLN F CA 1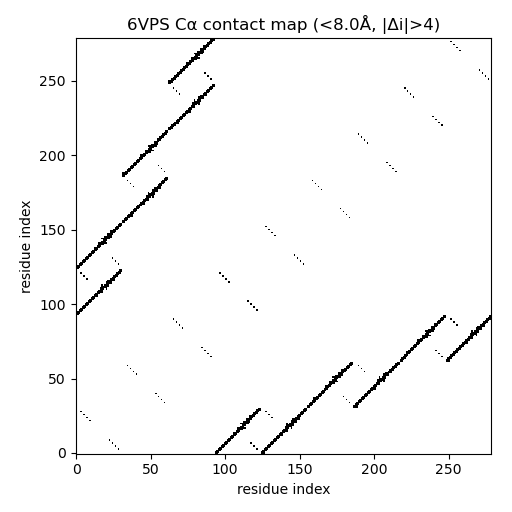
ATOM 1550 C C . GLN F 1 4 ? 100.967 145.865 208.965 1.000 40.142 26 GLN F C 1
ATOM 1551 O O . GLN F 1 4 ? 100.990 145.743 207.732 1.000 40.542 26 GLN F O 1
ATOM 1557 N N . GLN F 1 5 ? 102.071 146.097 209.693 1.000 37.403 27 GLN F N 1
ATOM 1558 C CA . GLN F 1 5 ? 103.374 146.090 209.048 1.000 36.256 27 GLN F CA 1
ATOM 1559 C C . GLN F 1 5 ? 104.298 145.107 209.705 1.000 31.566 27 GLN F C 1
ATOM 1560 O O . GLN F 1 5 ? 104.310 144.979 210.919 1.000 43.944 27 GLN F O 1
ATOM 1566 N N . GLN F 1 6 ? 105.004 144.353 208.864 1.000 30.241 28 GLN F N 1
ATOM 1567 C CA . GLN F 1 6 ? 106.009 143.388 209.281 1.000 23.716 28 GLN F CA 1
ATOM 1568 C C . GLN F 1 6 ? 107.295 143.696 208.526 1.000 24.943 28 GLN F C 1
ATOM 1569 O O . GLN F 1 6 ? 107.270 143.788 207.284 1.000 29.350 28 GLN F O 1
ATOM 1575 N N . HIS F 1 7 ? 108.413 143.833 209.278 1.000 24.370 29 HIS F N 1
ATOM 1576 C CA A HIS F 1 7 ? 109.722 144.044 208.691 0.500 23.812 29 HIS F CA 1
ATOM 1577 C CA B HIS F 1 7 ? 109.739 144.065 208.706 0.500 28.112 29 HIS F CA 1
ATOM 1578 C C . HIS F 1 7 ? 110.719 143.040 209.263 1.000 24.881 29 HIS F C 1
ATOM 1579 O O . HIS F 1 7 ? 110.844 142.905 210.477 1.000 31.096 29 HIS F O 1
ATOM 1592 N N . GLN F 1 8 ? 111.468 142.388 208.376 1.000 22.886 30 GLN F N 1
ATOM 1593 C CA . GLN F 1 8 ? 112.525 141.450 208.778 1.000 20.059 30 GLN F CA 1
ATOM 1594 C C . GLN F 1 8 ? 113.808 141.796 208.033 1.000 19.554 30 GLN F C 1
ATOM 1595 O O . GLN F 1 8 ? 113.805 141.868 206.792 1.000 18.838 30 GLN F O 1
ATOM 1601 N N . GLN F 1 9 ? 114.930 141.904 208.764 1.000 22.654 31 GLN F N 1
ATOM 1602 C CA . GLN F 1 9 ? 116.205 142.069 208.064 1.000 27.085 31 GLN F CA 1
ATOM 1603 C C . GLN F 1 9 ? 117.266 141.125 208.580 1.000 23.783 31 GLN F C 1
ATOM 1604 O O . GLN F 1 9 ? 117.381 140.913 209.783 1.000 29.671 31 GLN F O 1
ATOM 1610 N N . GLN F 1 10 ? 118.001 140.523 207.641 1.000 23.156 32 GLN F N 1
ATOM 1611 C CA . GLN F 1 10 ? 119.183 139.709 207.944 1.000 25.796 32 GLN F CA 1
ATOM 1612 C C . GLN F 1 10 ? 120.375 140.297 207.199 1.000 24.493 32 GLN F C 1
ATOM 1613 O O . GLN F 1 10 ? 120.322 140.436 205.965 1.000 27.995 32 GLN F O 1
ATOM 1619 N N . HIS F 1 11 ? 121.427 140.660 207.944 1.000 26.402 33 HIS F N 1
ATOM 1620 C CA A HIS F 1 11 ? 122.632 141.227 207.347 0.500 28.030 33 HIS F CA 1
ATOM 1621 C CA B HIS F 1 11 ? 122.638 141.242 207.363 0.500 27.257 33 HIS F 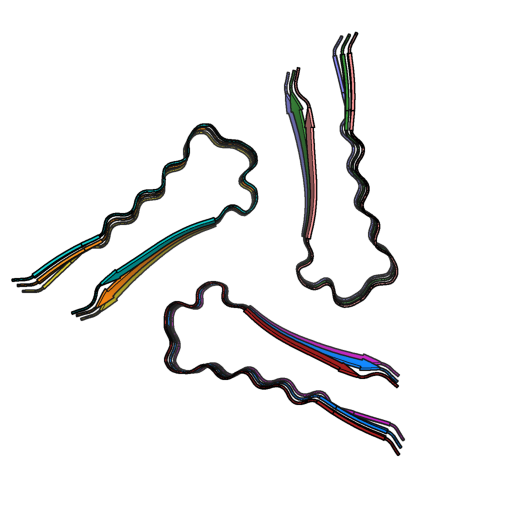CA 1
ATOM 1622 C C . HIS F 1 11 ? 123.843 140.410 207.765 1.000 24.798 33 HIS F C 1
ATOM 1623 O O . HIS F 1 11 ? 124.040 140.146 208.948 1.000 29.086 33 HIS F O 1
ATOM 1636 N N . GLN F 1 12 ? 124.650 140.017 206.783 1.000 23.860 34 GLN F N 1
ATOM 1637 C CA . GLN F 1 12 ? 125.911 139.327 207.073 1.000 29.872 34 GLN F CA 1
ATOM 1638 C C . GLN F 1 12 ? 127.005 139.974 206.268 1.000 32.419 34 GLN F C 1
ATOM 1639 O O . GLN F 1 12 ? 126.853 140.172 205.061 1.000 41.690 34 GLN F O 1
ATOM 1645 N N . GLN F 1 13 ? 128.148 140.187 206.909 1.000 35.546 35 GLN F N 1
ATOM 1646 C CA . GLN F 1 13 ? 129.223 140.963 206.317 1.000 35.906 35 GLN F CA 1
ATOM 1647 C C . GLN F 1 13 ? 130.570 140.389 206.763 1.000 37.044 35 GLN F C 1
ATOM 1648 O O . GLN F 1 13 ? 130.757 140.115 207.955 1.000 43.730 35 GLN F O 1
ATOM 1654 N N A HIS F 1 14 ? 131.487 140.216 205.782 0.500 40.512 36 HIS F N 1
ATOM 1655 N N B HIS F 1 14 ? 131.525 140.289 205.805 0.500 37.744 36 HIS F N 1
ATOM 1656 C CA A HIS F 1 14 ? 132.893 139.862 206.006 0.500 42.052 36 HIS F CA 1
ATOM 1657 C CA B HIS F 1 14 ? 132.914 139.847 206.039 0.500 37.029 36 HIS F CA 1
ATOM 1658 C C A HIS F 1 14 ? 132.979 138.528 206.730 0.500 36.942 36 HIS F C 1
ATOM 1659 C C B HIS F 1 14 ? 132.932 138.513 206.753 0.500 34.216 36 HIS F C 1
ATOM 1660 O O A HIS F 1 14 ? 133.301 138.489 207.918 0.500 39.412 36 HIS F O 1
ATOM 1661 O O B HIS F 1 14 ? 133.214 138.458 207.951 0.500 36.817 36 HIS F O 1
ATOM 1674 N N . GLN F 1 15 ? 132.642 137.448 206.006 1.000 34.926 37 GLN F N 1
ATOM 1675 C CA . GLN F 1 15 ? 132.509 136.115 206.581 1.000 31.971 37 GLN F CA 1
ATOM 1676 C C . GLN F 1 15 ? 133.080 135.087 205.639 1.000 34.627 37 GLN F C 1
ATOM 1677 O O . GLN F 1 15 ? 133.178 135.321 204.440 1.000 40.875 37 GLN F O 1
ATOM 1683 N N . GLN F 1 16 ? 133.291 133.895 206.177 1.000 34.144 38 GLN F N 1
ATOM 1684 C CA . GLN F 1 16 ? 133.968 132.827 205.485 1.000 31.008 38 GLN F CA 1
ATOM 1685 C C . GLN F 1 16 ? 133.552 131.524 206.153 1.000 29.388 38 GLN F C 1
ATOM 1686 O O . GLN F 1 16 ? 133.458 131.472 207.375 1.000 33.664 38 GLN F O 1
ATOM 1692 N N . HIS F 1 17 ? 133.250 130.496 205.338 1.000 31.202 39 HIS F N 1
ATOM 1693 C CA . HIS F 1 17 ? 132.922 129.137 205.806 1.000 30.215 39 HIS F CA 1
ATOM 1694 C C . HIS F 1 17 ? 131.603 129.110 206.566 1.000 30.429 39 HIS F C 1
ATOM 1695 O O . HIS F 1 17 ? 131.585 128.981 207.790 1.000 34.026 39 HIS F O 1
ATOM 1702 N N . GLN F 1 18 ? 130.515 129.264 205.834 1.000 31.817 40 GLN F N 1
ATOM 1703 C CA . GLN F 1 18 ? 129.183 129.138 206.393 1.000 33.733 40 GLN F CA 1
ATOM 1704 C C . GLN F 1 18 ? 128.427 128.124 205.555 1.000 35.481 40 GLN F C 1
ATOM 1705 O O . GLN F 1 18 ? 127.272 128.359 205.195 1.000 41.973 40 GLN F O 1
ATOM 1711 N N . GLN F 1 19 ? 129.102 127.026 205.205 1.000 26.977 41 GLN F N 1
ATOM 1712 C CA . GLN F 1 19 ? 128.528 126.011 204.341 1.000 30.587 41 GLN F CA 1
ATOM 1713 C C . GLN F 1 19 ? 127.202 125.546 204.919 1.000 30.958 41 GLN F C 1
ATOM 1714 O O . GLN F 1 19 ? 127.074 125.383 206.136 1.000 34.472 41 GLN F O 1
ATOM 1720 N N . GLN F 1 20 ? 126.189 125.501 204.052 1.000 31.884 42 GLN F N 1
ATOM 1721 C CA . GLN F 1 20 ? 124.878 124.957 204.377 1.000 36.521 42 GLN F CA 1
ATOM 1722 C C . GLN F 1 20 ? 124.190 125.778 205.482 1.000 32.844 42 GLN F C 1
ATOM 1723 O O . GLN F 1 20 ? 123.356 125.242 206.203 1.000 42.373 42 GLN F O 1
ATOM 1729 N N . GLN F 1 21 ? 124.512 127.079 205.585 1.000 29.290 43 GLN F N 1
ATOM 1730 C CA . GLN F 1 21 ? 123.796 127.953 206.518 1.000 30.709 43 GLN F CA 1
ATOM 1731 C C . GLN F 1 21 ? 122.397 128.236 205.976 1.000 29.532 43 GLN F C 1
ATOM 1732 O O . GLN F 1 21 ? 122.179 128.227 204.760 1.000 31.673 43 GLN F O 1
ATOM 1738 N N . GLN F 1 22 ? 121.460 128.491 206.877 1.000 31.181 44 GLN F N 1
ATOM 1739 C CA . GLN F 1 22 ? 120.103 128.807 206.454 1.000 34.236 44 GLN F CA 1
ATOM 1740 C C . GLN F 1 22 ? 119.713 130.170 206.964 1.000 30.881 44 GLN F C 1
ATOM 1741 O O . GLN F 1 22 ? 119.794 130.440 208.162 1.000 41.364 44 GLN F O 1
ATOM 1747 N N . LEU F 1 23 ? 119.304 131.021 206.046 1.000 33.154 45 LEU F N 1
ATOM 1748 C CA . LEU F 1 23 ? 118.672 132.283 206.378 1.000 32.950 45 LEU F CA 1
ATOM 1749 C C . LEU F 1 23 ? 117.235 132.205 205.880 1.000 29.734 45 LEU F C 1
ATOM 1750 O O . LEU F 1 23 ? 116.995 132.228 204.661 1.000 30.328 45 LEU F O 1
ATOM 1755 N N . HIS F 1 24 ? 116.322 131.887 206.790 1.000 28.933 46 HIS F N 1
ATOM 1756 C CA . HIS F 1 24 ? 114.905 131.775 206.432 1.000 28.680 46 HIS F CA 1
ATOM 1757 C C . HIS F 1 24 ? 114.139 132.915 207.053 1.000 23.790 46 HIS F C 1
ATOM 1758 O O . HIS F 1 24 ? 114.280 133.180 208.243 1.000 28.213 46 HIS F O 1
ATOM 1765 N N . GLN F 1 25 ? 113.309 133.555 206.258 1.000 23.867 47 GLN F N 1
ATOM 1766 C CA . GLN F 1 25 ? 112.411 134.589 206.760 1.000 22.629 47 GLN F CA 1
ATOM 1767 C C . GLN F 1 25 ? 110.987 134.208 206.392 1.000 22.508 47 GLN F C 1
ATOM 1768 O O . GLN F 1 25 ? 110.675 134.031 205.210 1.000 24.754 47 GLN F O 1
ATOM 1774 N N . HIS F 1 26 ? 110.118 134.158 207.392 1.000 25.288 48 HIS F N 1
ATOM 1775 C CA . HIS F 1 26 ? 108.696 133.891 207.168 1.000 26.458 48 HIS F CA 1
ATOM 1776 C C . HIS F 1 26 ? 107.873 135.044 207.716 1.000 26.502 48 HIS F C 1
ATOM 1777 O O . HIS F 1 26 ? 108.151 135.535 208.811 1.000 32.264 48 HIS F O 1
ATOM 1784 N N . GLN F 1 27 ? 106.836 135.429 206.975 1.000 24.538 49 GLN F N 1
ATOM 1785 C CA . GLN F 1 27 ? 105.904 136.466 207.399 1.000 22.676 49 GLN F CA 1
ATOM 1786 C C . GLN F 1 27 ? 104.497 136.083 206.970 1.000 26.457 49 GLN F C 1
ATOM 1787 O O . GLN F 1 27 ? 104.249 135.815 205.784 1.000 31.105 49 GLN F O 1
ATOM 1793 N N . GLN F 1 28 ? 103.567 136.145 207.910 1.000 28.436 50 GLN F N 1
ATOM 1794 C CA . GLN F 1 28 ? 102.169 135.897 207.607 1.000 31.676 50 GLN F CA 1
ATOM 1795 C C . GLN F 1 28 ? 101.308 137.017 208.193 1.000 29.959 50 GLN F C 1
ATOM 1796 O O . GLN F 1 28 ? 101.564 137.476 209.299 1.000 31.942 50 GLN F O 1
ATOM 1802 N N . GLN F 1 29 ? 100.266 137.416 207.448 1.000 33.592 51 GLN F N 1
ATOM 1803 C CA . GLN F 1 29 ? 99.254 138.366 207.939 1.000 36.340 51 GLN F CA 1
ATOM 1804 C C . GLN F 1 29 ? 97.877 137.872 207.558 1.000 43.167 51 GLN F C 1
ATOM 1805 O O . GLN F 1 29 ? 97.662 137.451 206.418 1.000 54.348 51 GLN F O 1
ATOM 1811 N N . LEU F 1 30 ? 96.929 138.001 208.497 1.000 59.026 52 LEU F N 1
ATOM 1812 C CA . LEU F 1 30 ? 95.546 137.594 208.274 1.000 68.325 52 LEU F CA 1
ATOM 1813 C C . LEU F 1 30 ? 94.591 138.721 208.656 1.000 73.277 52 LEU F C 1
ATOM 1814 O O . LEU F 1 30 ? 95.003 139.709 209.269 1.000 75.629 52 LEU F O 1
ATOM 1819 N N . SER F 1 31 ? 93.317 138.576 208.211 1.000 93.882 53 SER F N 1
ATOM 1820 C CA . SER F 1 31 ? 92.207 139.459 208.574 1.000 105.358 53 SER F CA 1
ATOM 1821 C C . SER F 1 31 ? 90.884 138.674 208.563 1.000 124.279 53 SER F C 1
ATOM 1822 O O . SER F 1 31 ? 90.817 137.644 209.279 1.000 126.207 53 SER F O 1
ATOM 1825 N N . GLN G 1 1 ? 88.142 149.149 201.242 1.000 117.519 23 GLN G N 1
ATOM 1826 C CA . GLN G 1 1 ? 89.337 149.593 200.446 1.000 125.163 23 GLN G CA 1
ATOM 1827 C C . GLN G 1 1 ? 90.599 148.931 201.022 1.000 112.452 23 GLN G C 1
ATOM 1828 O O . GLN G 1 1 ? 91.209 149.444 201.968 1.000 118.742 23 GLN G O 1
ATOM 1834 N N . LEU G 1 2 ? 90.965 147.779 200.434 1.000 99.891 24 LEU G N 1
ATOM 1835 C CA . LEU G 1 2 ? 92.062 146.939 200.905 1.000 90.400 24 LEU G CA 1
ATOM 1836 C C . LEU G 1 2 ? 93.331 147.225 200.090 1.000 78.984 24 LEU G C 1
ATOM 1837 O O . LEU G 1 2 ? 93.279 147.337 198.862 1.000 94.285 24 LEU G O 1
ATOM 1842 N N . HIS G 1 3 ? 94.468 147.303 200.802 1.000 74.426 25 HIS G N 1
ATOM 1843 C CA . HIS G 1 3 ? 95.774 147.543 200.212 1.000 68.568 25 HIS G CA 1
ATOM 1844 C C . HIS G 1 3 ? 96.774 146.527 200.768 1.000 62.203 25 HIS G C 1
ATOM 1845 O O . HIS G 1 3 ? 97.046 146.511 201.972 1.000 69.723 25 HIS G O 1
ATOM 1852 N N . GLN G 1 4 ? 97.295 145.672 199.882 1.000 48.930 26 GLN G N 1
ATOM 1853 C CA . GLN G 1 4 ? 98.257 144.640 200.255 1.000 45.574 26 GLN G CA 1
ATOM 1854 C C . GLN G 1 4 ? 99.560 144.869 199.480 1.000 39.539 26 GLN G C 1
ATOM 1855 O O . GLN G 1 4 ? 99.562 144.842 198.248 1.000 45.992 26 GLN G O 1
ATOM 1861 N N . GLN G 1 5 ? 100.662 145.093 200.203 1.000 38.655 27 GLN G N 1
ATOM 1862 C CA . GLN G 1 5 ? 101.960 145.175 199.552 1.000 36.460 27 GLN G CA 1
ATOM 1863 C C . GLN G 1 5 ? 102.940 144.235 200.189 1.000 33.473 27 GLN G C 1
ATOM 1864 O O . GLN G 1 5 ? 102.942 144.058 201.404 1.000 36.630 27 GLN G O 1
ATOM 1870 N N . GLN G 1 6 ? 103.709 143.564 199.326 1.000 31.371 28 GLN G N 1
ATOM 1871 C CA . GLN G 1 6 ? 104.760 142.640 199.726 1.000 27.992 28 GLN G CA 1
ATOM 1872 C C . GLN G 1 6 ? 106.017 143.014 198.981 1.000 26.544 28 GLN G C 1
ATOM 1873 O O . GLN G 1 6 ? 105.978 143.188 197.762 1.000 36.576 28 GLN G O 1
ATOM 1879 N N . HIS G 1 7 ? 107.121 143.155 199.729 1.000 29.128 29 HIS G N 1
ATOM 1880 C CA A HIS G 1 7 ? 108.416 143.444 199.150 0.500 27.124 29 HIS G CA 1
ATOM 1881 C CA B HIS G 1 7 ? 108.433 143.471 199.172 0.500 32.271 29 HIS G CA 1
ATOM 1882 C C . HIS G 1 7 ? 109.455 142.479 199.715 1.000 30.642 29 HIS G C 1
ATOM 1883 O O . HIS G 1 7 ? 109.494 142.231 200.925 1.000 32.571 29 HIS G O 1
ATOM 1896 N N . GLN G 1 8 ? 110.316 141.967 198.825 1.000 26.536 30 GLN G N 1
ATOM 1897 C CA . GLN G 1 8 ? 111.401 141.060 199.212 1.000 24.112 30 GLN G CA 1
ATOM 1898 C C . GLN G 1 8 ? 112.665 141.463 198.489 1.000 20.643 30 GLN G C 1
ATOM 1899 O O . GLN G 1 8 ? 112.659 141.599 197.268 1.000 20.793 30 GLN G O 1
ATOM 1905 N N . GLN G 1 9 ? 113.765 141.613 199.230 1.000 24.994 31 GLN G N 1
ATOM 1906 C CA . GLN G 1 9 ? 115.036 141.844 198.556 1.000 28.604 31 GLN G CA 1
ATOM 1907 C C . GLN G 1 9 ? 116.121 140.930 199.070 1.000 28.442 31 GLN G C 1
ATOM 1908 O O . GLN G 1 9 ? 116.197 140.650 200.278 1.000 30.193 31 GLN G O 1
ATOM 1914 N N . GLN G 1 10 ? 116.900 140.399 198.119 1.000 26.888 32 GLN G N 1
ATOM 1915 C CA . GLN G 1 10 ? 118.130 139.656 198.407 1.000 30.143 32 GLN G CA 1
ATOM 1916 C C . GLN G 1 10 ? 119.272 140.305 197.656 1.000 25.791 32 GLN G C 1
ATOM 1917 O O . GLN G 1 10 ? 119.181 140.489 196.437 1.000 33.872 32 GLN G O 1
ATOM 1923 N N . HIS G 1 11 ? 120.286 140.743 198.400 1.000 28.976 33 HIS G N 1
ATOM 1924 C CA A HIS G 1 11 ? 121.454 141.384 197.812 0.500 29.238 33 HIS G CA 1
ATOM 1925 C CA B HIS G 1 11 ? 121.457 141.401 197.831 0.500 29.137 33 HIS G CA 1
ATOM 1926 C C . HIS G 1 11 ? 122.706 140.636 198.237 1.000 27.901 33 HIS G C 1
ATOM 1927 O O . HIS G 1 11 ? 122.909 140.367 199.428 1.000 30.092 33 HIS G O 1
ATOM 1940 N N . GLN G 1 12 ? 123.530 140.291 197.253 1.000 25.486 34 GLN G N 1
ATOM 1941 C CA . GLN G 1 12 ? 124.818 139.652 197.523 1.000 31.206 34 GLN G CA 1
ATOM 1942 C C . GLN G 1 12 ? 125.876 140.369 196.725 1.000 32.091 34 GLN G C 1
ATOM 1943 O O . GLN G 1 12 ? 125.709 140.580 195.525 1.000 49.786 34 GLN G O 1
ATOM 1949 N N . GLN G 1 13 ? 126.999 140.644 197.371 1.000 37.396 35 GLN G N 1
ATOM 1950 C CA . GLN G 1 13 ? 128.036 141.471 196.791 1.000 38.086 35 GLN G CA 1
ATOM 1951 C C . GLN G 1 13 ? 129.397 140.964 197.254 1.000 39.590 35 GLN G C 1
ATOM 1952 O O . GLN G 1 13 ? 129.572 140.672 198.445 1.000 45.949 35 GLN G O 1
ATOM 1958 N N A HIS G 1 14 ? 130.338 140.853 196.288 0.500 41.779 36 HIS G N 1
ATOM 1959 N N B HIS G 1 14 ? 130.373 140.926 196.314 0.500 39.490 36 HIS G N 1
ATOM 1960 C CA A HIS G 1 14 ? 131.757 140.568 196.528 0.500 42.579 36 HIS G CA 1
ATOM 1961 C CA B HIS G 1 14 ? 131.779 140.555 196.568 0.500 38.379 36 HIS G CA 1
ATOM 1962 C C A HIS G 1 14 ? 131.904 139.236 197.249 0.500 38.758 36 HIS G C 1
ATOM 1963 C C B HIS G 1 14 ? 131.858 139.216 197.272 0.500 36.402 36 HIS G C 1
ATOM 1964 O O A HIS G 1 14 ? 132.223 139.202 198.443 0.500 38.771 36 HIS G O 1
ATOM 1965 O O B HIS G 1 14 ? 132.140 139.161 198.476 0.500 36.576 36 HIS G O 1
ATOM 1978 N N . GLN G 1 15 ? 131.641 138.147 196.509 1.000 35.320 37 GLN G N 1
ATOM 1979 C CA . GLN G 1 15 ? 131.563 136.805 197.069 1.000 32.200 37 GLN G CA 1
ATOM 1980 C C . GLN G 1 15 ? 132.212 135.811 196.138 1.000 30.764 37 GLN G C 1
ATOM 1981 O O . GLN G 1 15 ? 132.343 136.071 194.952 1.000 41.360 37 GLN G O 1
ATOM 1987 N N . GLN G 1 16 ? 132.425 134.602 196.657 1.000 34.513 38 GLN G N 1
ATOM 1988 C CA . GLN G 1 16 ? 133.199 133.577 195.989 1.000 31.778 38 GLN G CA 1
ATOM 1989 C C . GLN G 1 16 ? 132.902 132.247 196.676 1.000 30.059 38 GLN G C 1
ATOM 1990 O O . GLN G 1 16 ? 132.928 132.174 197.901 1.000 34.971 38 GLN G O 1
ATOM 1996 N N . HIS G 1 17 ? 132.631 131.205 195.870 1.000 30.537 39 HIS G N 1
ATOM 1997 C CA . HIS G 1 17 ? 132.368 129.828 196.326 1.000 30.575 39 HIS G CA 1
ATOM 1998 C C . HIS G 1 17 ? 131.051 129.729 197.076 1.000 35.253 39 HIS G C 1
ATOM 1999 O O . HIS G 1 17 ? 131.030 129.511 198.300 1.000 33.983 39 HIS G O 1
ATOM 2006 N N . GLN G 1 18 ? 129.959 129.857 196.341 1.000 33.032 40 GLN G N 1
ATOM 2007 C CA . GLN G 1 18 ? 128.637 129.641 196.906 1.000 35.770 40 GLN G CA 1
ATOM 2008 C C . GLN G 1 18 ? 127.939 128.610 196.049 1.000 35.780 40 GLN G C 1
ATOM 2009 O O . GLN G 1 18 ? 126.786 128.805 195.656 1.000 41.366 40 GLN G O 1
ATOM 2015 N N . GLN G 1 19 ? 128.680 127.561 195.684 1.000 26.090 41 GLN G N 1
ATOM 2016 C CA . GLN G 1 19 ? 128.167 126.52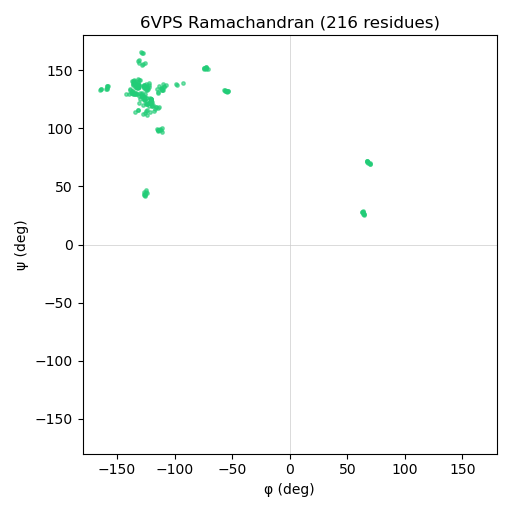0 194.822 1.000 27.285 41 GLN G CA 1
ATOM 2017 C C . GLN G 1 19 ? 126.884 125.972 195.424 1.000 31.197 41 GLN G C 1
ATOM 2018 O O . GLN G 1 19 ? 126.789 125.800 196.651 1.000 33.323 41 GLN G O 1
ATOM 2024 N N . GLN G 1 20 ? 125.860 125.870 194.576 1.000 31.265 42 GLN G N 1
ATOM 2025 C CA . GLN G 1 20 ? 124.581 125.245 194.909 1.000 36.704 42 GLN G CA 1
ATOM 2026 C C . GLN G 1 20 ? 123.838 126.025 196.006 1.000 33.625 42 GLN G C 1
ATOM 2027 O O . GLN G 1 20 ? 123.028 125.446 196.725 1.000 45.504 42 GLN G O 1
ATOM 2033 N N . GLN G 1 21 ? 124.100 127.332 196.116 1.000 31.316 43 GLN G N 1
ATOM 2034 C CA . GLN G 1 21 ? 123.336 128.171 197.038 1.000 33.451 43 GLN G CA 1
ATOM 2035 C C . GLN G 1 21 ? 121.926 128.394 196.475 1.000 27.756 43 GLN G C 1
ATOM 2036 O O . GLN G 1 21 ? 121.722 128.367 195.262 1.000 32.733 43 GLN G O 1
ATOM 2042 N N . GLN G 1 22 ? 120.969 128.590 197.360 1.000 28.884 44 GLN G N 1
ATOM 2043 C CA . GLN G 1 22 ? 119.601 128.831 196.934 1.000 32.805 44 GLN G CA 1
ATOM 2044 C C . GLN G 1 22 ? 119.152 130.186 197.439 1.000 31.549 44 GLN G C 1
ATOM 2045 O O . GLN G 1 22 ? 119.215 130.466 198.642 1.000 32.790 44 GLN G O 1
ATOM 2051 N N . LEU G 1 23 ? 118.748 131.030 196.516 1.000 31.097 45 LEU G N 1
ATOM 2052 C CA . LEU G 1 23 ? 118.027 132.242 196.863 1.000 31.398 45 LEU G CA 1
ATOM 2053 C C . LEU G 1 23 ? 116.598 132.065 196.366 1.000 25.366 45 LEU G C 1
ATOM 2054 O O . LEU G 1 23 ? 116.372 132.017 195.160 1.000 28.808 45 LEU G O 1
ATOM 2059 N N . HIS G 1 24 ? 115.702 131.712 197.274 1.000 28.092 46 HIS G N 1
ATOM 2060 C CA . HIS G 1 24 ? 114.296 131.518 196.919 1.000 28.206 46 HIS G CA 1
ATOM 2061 C C . HIS G 1 24 ? 113.471 132.622 197.528 1.000 24.812 46 HIS G C 1
ATOM 2062 O O . HIS G 1 24 ? 113.587 132.910 198.724 1.000 27.271 46 HIS G O 1
ATOM 2069 N N . GLN G 1 25 ? 112.537 133.113 196.749 1.000 24.355 47 GLN G N 1
ATOM 2070 C CA . GLN G 1 25 ? 111.619 134.145 197.201 1.000 22.036 47 GLN G CA 1
ATOM 2071 C C . GLN G 1 25 ? 110.205 133.708 196.871 1.000 20.115 47 GLN G C 1
ATOM 2072 O O . GLN G 1 25 ? 109.898 133.446 195.720 1.000 23.563 47 GLN G O 1
ATOM 2078 N N . HIS G 1 26 ? 109.346 133.685 197.874 1.000 24.016 48 HIS G N 1
ATOM 2079 C CA . HIS G 1 26 ? 107.952 133.301 197.677 1.000 24.953 48 HIS G CA 1
ATOM 2080 C C . HIS G 1 26 ? 107.051 134.386 198.230 1.000 26.135 48 HIS G C 1
ATOM 2081 O O . HIS G 1 26 ? 107.207 134.798 199.396 1.000 30.822 48 HIS G O 1
ATOM 2088 N N . GLN G 1 27 ? 106.039 134.743 197.449 1.000 22.088 49 GLN G N 1
ATOM 2089 C CA . GLN G 1 27 ? 105.043 135.716 197.863 1.000 20.637 49 GLN G CA 1
ATOM 2090 C C . GLN G 1 27 ? 103.657 135.236 197.464 1.000 22.583 49 GLN G C 1
ATOM 2091 O O . GLN G 1 27 ? 103.433 134.870 196.314 1.000 27.662 49 GLN G O 1
ATOM 2097 N N . GLN G 1 28 ? 102.722 135.295 198.401 1.000 25.730 50 GLN G N 1
ATOM 2098 C CA . GLN G 1 28 ? 101.342 134.958 198.105 1.000 27.994 50 GLN G CA 1
ATOM 2099 C C . GLN G 1 28 ? 100.402 135.998 198.726 1.000 30.567 50 GLN G C 1
ATOM 2100 O O . GLN G 1 28 ? 100.587 136.393 199.884 1.000 30.081 50 GLN G O 1
ATOM 2106 N N . GLN G 1 29 ? 99.331 136.333 197.982 1.000 32.603 51 GLN G N 1
ATOM 2107 C CA . GLN G 1 29 ? 98.273 137.221 198.466 1.000 37.339 51 GLN G CA 1
ATOM 2108 C C . GLN G 1 29 ? 96.917 136.654 198.112 1.000 40.542 51 GLN G C 1
ATOM 2109 O O . GLN G 1 29 ? 96.707 136.208 196.988 1.000 54.722 51 GLN G O 1
ATOM 2115 N N . LEU G 1 30 ? 95.970 136.776 199.058 1.000 57.462 52 LEU G N 1
ATOM 2116 C CA . LEU G 1 30 ? 94.595 136.322 198.866 1.000 63.544 52 LEU G CA 1
ATOM 2117 C C . LEU G 1 30 ? 93.612 137.417 199.276 1.000 71.963 52 LEU G C 1
ATOM 2118 O O . LEU G 1 30 ? 93.954 138.303 200.067 1.000 75.487 52 LEU G O 1
ATOM 2123 N N . SER G 1 31 ? 92.383 137.339 198.708 1.000 87.284 53 SER G N 1
ATOM 2124 C CA . SER G 1 31 ? 91.254 138.199 199.065 1.000 97.085 53 SER G CA 1
ATOM 2125 C C . SER G 1 31 ? 89.948 137.386 199.045 1.000 117.252 53 SER G C 1
ATOM 2126 O O . SER G 1 31 ? 89.926 136.308 199.686 1.000 122.535 53 SER G O 1
ATOM 2129 N N . GLN H 1 1 ? 161.158 129.184 210.573 1.000 116.092 23 GLN H N 1
ATOM 2130 C CA . GLN H 1 1 ? 160.950 127.843 209.926 1.000 122.705 23 GLN H CA 1
ATOM 2131 C C . GLN H 1 1 ? 159.735 127.159 210.574 1.000 111.805 23 GLN H C 1
ATOM 2132 O O . GLN H 1 1 ? 159.844 126.578 211.661 1.000 125.386 23 GLN H O 1
ATOM 2138 N N . LEU H 1 2 ? 158.574 127.266 209.896 1.000 97.993 24 LEU H N 1
ATOM 2139 C CA . LEU H 1 2 ? 157.300 126.786 210.421 1.000 88.991 24 LEU H CA 1
ATOM 2140 C C . LEU H 1 2 ? 156.793 125.609 209.587 1.000 79.013 24 LEU H C 1
ATOM 2141 O O . LEU H 1 2 ? 156.813 125.651 208.356 1.000 80.536 24 LEU H O 1
ATOM 2146 N N . HIS H 1 3 ? 156.304 124.580 210.292 1.000 71.062 25 HIS H N 1
ATOM 2147 C CA . HIS H 1 3 ? 155.779 123.374 209.686 1.000 64.859 25 HIS H CA 1
ATOM 2148 C C . HIS H 1 3 ? 154.383 123.101 210.248 1.000 59.392 25 HIS H C 1
ATOM 2149 O O . HIS H 1 3 ? 154.234 122.848 211.445 1.000 76.724 25 HIS H O 1
ATOM 2156 N N . GLN H 1 4 ? 153.367 123.222 209.384 1.000 47.502 26 GLN H N 1
ATOM 2157 C CA . GLN H 1 4 ? 151.975 122.978 209.754 1.000 43.538 26 GLN H CA 1
ATOM 2158 C C . GLN H 1 4 ? 151.455 121.754 208.981 1.000 40.270 26 GLN H C 1
ATOM 2159 O O . GLN H 1 4 ? 151.381 121.782 207.746 1.000 41.024 26 GLN H O 1
ATOM 2165 N N . GLN H 1 5 ? 151.074 120.690 209.707 1.000 36.916 27 GLN H N 1
ATOM 2166 C CA . GLN H 1 5 ? 150.423 119.563 209.053 1.000 35.359 27 GLN H CA 1
ATOM 2167 C C . GLN H 1 5 ? 149.115 119.239 209.710 1.000 31.184 27 GLN H C 1
ATOM 2168 O O . GLN H 1 5 ? 149.002 119.285 210.925 1.000 40.770 27 GLN H O 1
ATOM 2174 N N . GLN H 1 6 ? 148.101 119.022 208.869 1.000 29.673 28 GLN H N 1
ATOM 2175 C CA . GLN H 1 6 ? 146.767 118.625 209.290 1.000 23.825 28 GLN H CA 1
ATOM 2176 C C . GLN H 1 6 ? 146.398 117.360 208.536 1.000 24.803 28 GLN H C 1
ATOM 2177 O O . GLN H 1 6 ? 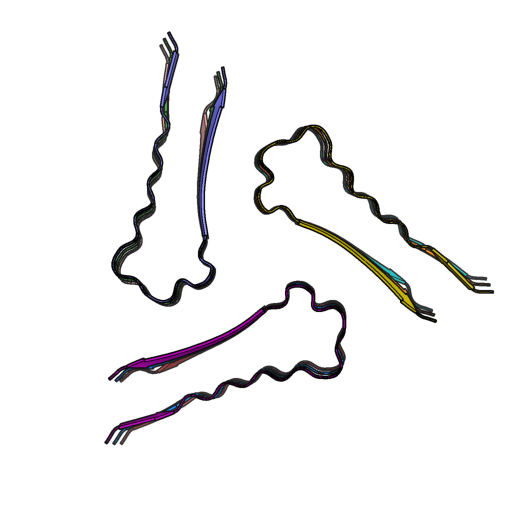146.503 117.332 207.295 1.000 28.680 28 GLN H O 1
ATOM 2183 N N . HIS H 1 7 ? 145.943 116.331 209.286 1.000 24.473 29 HIS H N 1
ATOM 2184 C CA A HIS H 1 7 ? 145.477 115.092 208.699 0.500 23.850 29 HIS H CA 1
ATOM 2185 C CA B HIS H 1 7 ? 145.487 115.065 208.715 0.500 28.306 29 HIS H CA 1
ATOM 2186 C C . HIS H 1 7 ? 144.106 114.729 209.264 1.000 24.849 29 HIS H C 1
ATOM 2187 O O . HIS H 1 7 ? 143.912 114.717 210.476 1.000 30.616 29 HIS H O 1
ATOM 2200 N N . GLN H 1 8 ? 143.184 114.367 208.374 1.000 22.700 30 GLN H N 1
ATOM 2201 C CA . GLN H 1 8 ? 141.835 113.939 208.767 1.000 20.300 30 GLN H CA 1
ATOM 2202 C C . GLN H 1 8 ? 141.482 112.652 208.030 1.000 19.596 30 GLN H C 1
ATOM 2203 O O . GLN H 1 8 ? 141.544 112.610 206.790 1.000 19.203 30 GLN H O 1
ATOM 2209 N N . GLN H 1 9 ? 141.013 111.633 208.767 1.000 22.254 31 GLN H N 1
ATOM 2210 C CA . GLN H 1 9 ? 140.519 110.443 208.073 1.000 27.362 31 GLN H CA 1
ATOM 2211 C C . GLN H 1 9 ? 139.163 109.998 208.585 1.000 23.287 31 GLN H C 1
ATOM 2212 O O . GLN H 1 9 ? 138.910 110.024 209.785 1.000 28.393 31 GLN H O 1
ATOM 2218 N N . GLN H 1 10 ? 138.276 109.665 207.645 1.000 22.530 32 GLN H N 1
ATOM 2219 C CA . GLN H 1 10 ? 136.982 109.045 207.950 1.000 25.974 32 GLN H CA 1
ATOM 2220 C C . GLN H 1 10 ? 136.892 107.725 207.204 1.000 25.021 32 GLN H C 1
ATOM 2221 O O . GLN H 1 10 ? 137.026 107.705 205.968 1.000 29.547 32 GLN H O 1
ATOM 2227 N N . HIS H 1 11 ? 136.691 106.632 207.948 1.000 26.535 33 HIS H N 1
ATOM 2228 C CA A HIS H 1 11 ? 136.583 105.304 207.352 0.500 28.340 33 HIS H CA 1
ATOM 2229 C CA B HIS H 1 11 ? 136.588 105.294 207.364 0.500 27.693 33 HIS H CA 1
ATOM 2230 C C . HIS H 1 11 ? 135.260 104.671 207.754 1.000 25.281 33 HIS H C 1
ATOM 2231 O O . HIS H 1 11 ? 134.900 104.677 208.924 1.000 30.445 33 HIS H O 1
ATOM 2244 N N . GLN H 1 12 ? 134.543 104.138 206.771 1.000 23.878 34 GLN H N 1
ATOM 2245 C CA . GLN H 1 12 ? 133.306 103.407 207.052 1.000 29.884 34 GLN H CA 1
ATOM 2246 C C . GLN H 1 12 ? 133.310 102.132 206.253 1.000 33.297 34 GLN H C 1
ATOM 2247 O O . GLN H 1 12 ? 133.542 102.157 205.042 1.000 42.663 34 GLN H O 1
ATOM 2253 N N . GLN H 1 13 ? 132.931 101.042 206.905 1.000 35.723 35 GLN H N 1
ATOM 2254 C CA . GLN H 1 13 ? 133.062 99.721 206.323 1.000 37.033 35 GLN H CA 1
ATOM 2255 C C . GLN H 1 13 ? 131.884 98.850 206.761 1.000 37.777 35 GLN H C 1
ATOM 2256 O O . GLN H 1 13 ? 131.526 98.851 207.944 1.000 44.727 35 GLN H O 1
ATOM 2262 N N A HIS H 1 14 ? 131.291 98.130 205.780 0.500 41.200 36 HIS H N 1
ATOM 2263 N N B HIS H 1 14 ? 131.333 98.064 205.804 0.500 38.374 36 HIS H N 1
ATOM 2264 C CA A HIS H 1 14 ? 130.285 97.087 206.002 0.500 42.519 36 HIS H CA 1
ATOM 2265 C CA B HIS H 1 14 ? 130.262 97.075 206.035 0.500 37.423 36 HIS H CA 1
ATOM 2266 C C A HIS H 1 14 ? 129.083 97.675 206.724 0.500 36.247 36 HIS H C 1
ATOM 2267 C C B HIS H 1 14 ? 129.092 97.718 206.745 0.500 33.584 36 HIS H C 1
ATOM 2268 O O A HIS H 1 14 ? 128.881 97.408 207.908 0.500 38.196 36 HIS H O 1
ATOM 2269 O O B HIS H 1 14 ? 128.895 97.490 207.940 0.500 35.762 36 HIS H O 1
ATOM 2282 N N . GLN H 1 15 ? 128.316 98.507 205.999 1.000 35.046 37 GLN H N 1
ATOM 2283 C CA . GLN H 1 15 ? 127.233 99.298 206.580 1.000 32.345 37 GLN H CA 1
ATOM 2284 C C . GLN H 1 15 ? 126.055 99.339 205.638 1.000 34.512 37 GLN H C 1
ATOM 2285 O O . GLN H 1 15 ? 126.211 99.163 204.434 1.000 40.317 37 GLN H O 1
ATOM 2291 N N . GLN H 1 16 ? 124.915 99.751 206.181 1.000 34.913 38 GLN H N 1
ATOM 2292 C CA . GLN H 1 16 ? 123.650 99.698 205.486 1.000 31.081 38 GLN H CA 1
ATOM 2293 C C . GLN H 1 16 ? 122.716 100.700 206.154 1.000 29.224 38 GLN H C 1
ATOM 2294 O O . GLN H 1 16 ? 122.688 100.783 207.377 1.000 32.862 38 GLN H O 1
ATOM 2300 N N . HIS H 1 17 ? 121.980 101.477 205.335 1.000 31.120 39 HIS H N 1
ATOM 2301 C CA . HIS H 1 17 ? 120.961 102.439 205.796 1.000 30.317 39 HIS H CA 1
ATOM 2302 C C . HIS H 1 17 ? 121.589 103.592 206.562 1.000 30.155 39 HIS H C 1
ATOM 2303 O O . HIS H 1 17 ? 121.482 103.660 207.787 1.000 33.285 39 HIS H O 1
ATOM 2310 N N . GLN H 1 18 ? 122.278 104.459 205.838 1.000 31.625 40 GLN H N 1
ATOM 2311 C CA . GLN H 1 18 ? 122.825 105.679 206.402 1.000 34.016 40 GLN H CA 1
ATOM 2312 C C . GLN H 1 18 ? 122.335 106.835 205.556 1.000 35.488 40 GLN H C 1
ATOM 2313 O O . GLN H 1 18 ? 123.123 107.708 205.182 1.000 42.259 40 GLN H O 1
ATOM 2319 N N . GLN H 1 19 ? 121.047 106.803 205.207 1.000 27.943 41 GLN H N 1
ATOM 2320 C CA . GLN H 1 19 ? 120.456 107.801 204.338 1.000 30.759 41 GLN H CA 1
ATOM 2321 C C . GLN H 1 19 ? 120.708 109.178 204.918 1.000 31.892 41 GLN H C 1
ATOM 2322 O O . GLN H 1 19 ? 120.648 109.360 206.140 1.000 35.998 41 GLN H O 1
ATOM 2328 N N . GLN H 1 20 ? 121.172 110.081 204.052 1.000 32.720 42 GLN H N 1
ATOM 2329 C CA . GLN H 1 20 ? 121.352 111.486 204.378 1.000 36.118 42 GLN H CA 1
ATOM 2330 C C . GLN H 1 20 ? 122.403 111.673 205.484 1.000 32.637 42 GLN H C 1
ATOM 2331 O O . GLN H 1 20 ? 122.358 112.666 206.200 1.000 42.805 42 GLN H O 1
ATOM 2337 N N . GLN H 1 21 ? 123.367 110.742 205.591 1.000 30.165 43 GLN H N 1
ATOM 2338 C CA . GLN H 1 21 ? 124.483 110.924 206.523 1.000 30.970 43 GLN H CA 1
ATOM 2339 C C . GLN H 1 21 ? 125.426 111.994 205.977 1.000 28.465 43 GLN H C 1
ATOM 2340 O O . GLN H 1 21 ? 125.523 112.187 204.760 1.000 30.024 43 GLN H O 1
ATOM 2346 N N . GLN H 1 22 ? 126.125 112.674 206.875 1.000 30.793 44 GLN H N 1
ATOM 2347 C CA . GLN H 1 22 ? 127.079 113.694 206.448 1.000 33.975 44 GLN H CA 1
ATOM 2348 C C . GLN H 1 22 ? 128.458 113.350 206.957 1.000 30.908 44 GLN H C 1
ATOM 2349 O O . GLN H 1 22 ? 128.652 113.139 208.156 1.000 39.419 44 GLN H O 1
ATOM 2355 N N . LEU H 1 23 ? 129.402 113.295 206.040 1.000 33.224 45 LEU H N 1
ATOM 2356 C CA . LEU H 1 23 ? 130.811 113.214 206.373 1.000 32.192 45 LEU H CA 1
ATOM 2357 C C . LEU H 1 23 ? 131.454 114.492 205.872 1.000 29.146 45 LEU H C 1
ATOM 2358 O O . LEU H 1 23 ? 131.567 114.695 204.653 1.000 30.378 45 LEU H O 1
ATOM 2363 N N . HIS H 1 24 ? 131.661 115.433 206.786 1.000 28.819 46 HIS H N 1
ATOM 2364 C CA . HIS H 1 24 ? 132.267 116.719 206.431 1.000 27.918 46 HIS H CA 1
ATOM 2365 C C . HIS H 1 24 ? 133.638 116.815 207.048 1.000 23.643 46 HIS H C 1
ATOM 2366 O O . HIS H 1 24 ? 133.810 116.512 208.226 1.000 28.517 46 HIS H O 1
ATOM 2373 N N . GLN H 1 25 ? 134.598 117.256 206.262 1.000 24.125 47 GLN H N 1
ATOM 2374 C CA . GLN H 1 25 ? 135.950 117.502 206.759 1.000 22.316 47 GLN H CA 1
ATOM 2375 C C . GLN H 1 25 ? 136.340 118.925 206.394 1.000 22.424 47 GLN H C 1
ATOM 2376 O O . GLN H 1 25 ? 136.340 119.286 205.213 1.000 24.780 47 GLN H O 1
ATOM 2382 N N . HIS H 1 26 ? 136.736 119.699 207.396 1.000 24.250 48 HIS H N 1
ATOM 2383 C CA . HIS H 1 26 ? 137.205 121.067 207.178 1.000 25.892 48 HIS H CA 1
ATOM 2384 C C . HIS H 1 26 ? 138.620 121.209 207.717 1.000 25.976 48 HIS H C 1
ATOM 2385 O O . HIS H 1 26 ? 138.918 120.720 208.807 1.000 31.941 48 HIS H O 1
ATOM 2392 N N . GLN H 1 27 ? 139.474 121.887 206.956 1.000 23.828 49 GLN H N 1
ATOM 2393 C CA . GLN H 1 27 ? 140.837 122.182 207.382 1.000 22.323 49 GLN H CA 1
ATOM 2394 C C . GLN H 1 27 ? 141.199 123.596 206.962 1.000 26.260 49 GLN H C 1
ATOM 2395 O O . GLN H 1 27 ? 141.081 123.953 205.779 1.000 30.472 49 GLN H O 1
ATOM 2401 N N . GLN H 1 28 ? 141.712 124.367 207.906 1.000 27.978 50 GLN H N 1
ATOM 2402 C CA . GLN H 1 28 ? 142.199 125.699 207.609 1.000 30.740 50 GLN H CA 1
ATOM 2403 C C . GLN H 1 28 ? 143.600 125.880 208.195 1.000 29.896 50 GLN H C 1
ATOM 2404 O O . GLN H 1 28 ? 143.869 125.427 209.301 1.000 31.140 50 GLN H O 1
ATOM 2410 N N . GLN H 1 29 ? 144.469 126.582 207.450 1.000 34.391 51 GLN H N 1
ATOM 2411 C CA . GLN H 1 29 ? 145.799 126.978 207.942 1.000 36.589 51 GLN H CA 1
ATOM 2412 C C . GLN H 1 29 ? 146.062 128.419 207.566 1.000 43.517 51 GLN H C 1
ATOM 2413 O O . GLN H 1 29 ? 145.819 128.817 206.423 1.000 55.609 51 GLN H O 1
ATOM 2419 N N . LEU H 1 30 ? 146.633 129.174 208.515 1.000 58.283 52 LEU H N 1
ATOM 2420 C CA . LEU H 1 30 ? 146.973 130.576 208.298 1.000 67.570 52 LEU H CA 1
ATOM 2421 C C . LEU H 1 30 ? 148.431 130.836 208.670 1.000 71.623 52 LEU H C 1
ATOM 2422 O O . LEU H 1 30 ? 149.080 129.990 209.290 1.000 74.290 52 LEU H O 1
ATOM 2427 N N . SER H 1 31 ? 148.945 132.005 208.212 1.000 91.413 53 SER H N 1
ATOM 2428 C CA . SER H 1 31 ? 150.263 132.528 208.574 1.000 102.476 53 SER H CA 1
ATOM 2429 C C . SER H 1 31 ? 150.246 134.067 208.540 1.000 122.608 53 SER H C 1
ATOM 2430 O O . SER H 1 31 ? 149.391 134.652 209.250 1.000 124.651 53 SER H O 1
ATOM 2433 N N . GLN I 1 1 ? 160.549 131.269 201.181 1.000 115.851 23 GLN I N 1
ATOM 2434 C CA . GLN I 1 1 ? 160.462 129.966 200.434 1.000 124.218 23 GLN I CA 1
ATOM 2435 C C . GLN I 1 1 ? 159.268 129.158 200.970 1.000 110.351 23 GLN I C 1
ATOM 2436 O O . GLN I 1 1 ? 159.424 128.286 201.833 1.000 115.243 23 GLN I O 1
ATOM 2442 N N . LEU I 1 2 ? 158.075 129.481 200.440 1.000 99.484 24 LEU I N 1
ATOM 2443 C CA . LEU I 1 2 ? 156.800 128.937 200.898 1.000 90.701 24 LEU I CA 1
ATOM 2444 C C . LEU I 1 2 ? 156.436 127.688 200.082 1.000 79.577 24 LEU I C 1
ATOM 2445 O O . LEU I 1 2 ? 156.604 127.662 198.861 1.000 93.966 24 LEU I O 1
ATOM 2450 N N . HIS I 1 3 ? 155.905 126.673 200.789 1.000 73.682 25 HIS I N 1
ATOM 2451 C CA . HIS I 1 3 ? 155.481 125.414 200.200 1.000 67.378 25 HIS I CA 1
ATOM 2452 C C . HIS I 1 3 ? 154.107 125.034 200.756 1.000 62.264 25 HIS I C 1
ATOM 2453 O O . HIS I 1 3 ? 153.966 124.779 201.955 1.000 70.399 25 HIS I O 1
ATOM 2460 N N . GLN I 1 4 ? 153.101 125.020 199.874 1.000 48.632 26 GLN I N 1
ATOM 2461 C CA . GLN I 1 4 ? 151.727 124.703 200.250 1.000 44.724 26 GLN I CA 1
ATOM 2462 C C . GLN I 1 4 ? 151.273 123.459 199.480 1.000 38.775 26 GLN I C 1
ATOM 2463 O O . GLN I 1 4 ? 151.243 123.468 198.249 1.000 44.276 26 GLN I O 1
ATOM 2469 N N . GLN I 1 5 ? 150.913 122.398 200.206 1.000 38.032 27 GLN I N 1
ATOM 2470 C CA . GLN I 1 5 ? 150.338 121.232 199.558 1.000 36.254 27 GLN I CA 1
ATOM 2471 C C . GLN I 1 5 ? 149.033 120.855 200.193 1.000 33.912 27 GLN I C 1
ATOM 2472 O O . GLN I 1 5 ? 148.876 120.947 201.408 1.000 38.184 27 GLN I O 1
ATOM 2478 N N . GLN I 1 6 ? 148.068 120.531 199.329 1.000 30.741 28 GLN I N 1
ATOM 2479 C CA . GLN I 1 6 ? 146.744 120.080 199.725 1.000 27.424 28 GLN I CA 1
ATOM 2480 C C . GLN I 1 6 ? 146.449 118.802 198.985 1.000 26.272 28 GLN I C 1
ATOM 2481 O O . GLN I 1 6 ? 146.673 118.732 197.777 1.000 34.738 28 GLN I O 1
ATOM 2487 N N . HIS I 1 7 ? 146.014 117.777 199.734 1.000 28.283 29 HIS I N 1
ATOM 2488 C CA A HIS I 1 7 ? 145.619 116.509 199.156 0.500 27.074 29 HIS I CA 1
ATOM 2489 C CA B HIS I 1 7 ? 145.635 116.482 199.178 0.500 31.982 29 HIS I CA 1
ATOM 2490 C C . HIS I 1 7 ? 144.268 116.089 199.724 1.000 30.737 29 HIS I C 1
ATOM 2491 O O . HIS I 1 7 ? 144.040 116.171 200.934 1.000 32.853 29 HIS I O 1
ATOM 2504 N N . GLN I 1 8 ? 143.389 115.613 198.834 1.000 26.856 30 GLN I N 1
ATOM 2505 C CA . GLN I 1 8 ? 142.064 115.126 199.216 1.000 24.571 30 GLN I CA 1
ATOM 2506 C C . GLN I 1 8 ? 141.786 113.828 198.492 1.000 21.679 30 GLN I C 1
ATOM 2507 O O . GLN I 1 8 ? 141.934 113.760 197.274 1.000 22.850 30 GLN I O 1
ATOM 2513 N N . GLN I 1 9 ? 141.339 112.806 199.226 1.000 25.766 31 GLN I N 1
ATOM 2514 C CA . GLN I 1 9 ? 140.901 111.592 198.552 1.000 28.513 31 GLN I CA 1
ATOM 2515 C C . GLN I 1 9 ? 139.573 111.106 199.075 1.000 28.969 31 GLN I C 1
ATOM 2516 O O . GLN I 1 9 ? 139.298 111.182 200.284 1.000 30.417 31 GLN I O 1
ATOM 2522 N N . GLN I 1 10 ? 138.730 110.678 198.128 1.000 27.096 32 GLN I N 1
ATOM 2523 C CA . GLN I 1 10 ? 137.475 109.985 198.417 1.000 30.021 32 GLN I CA 1
ATOM 2524 C C . GLN I 1 10 ? 137.471 108.670 197.666 1.000 25.166 32 GLN I C 1
ATOM 2525 O O . GLN I 1 10 ? 137.676 108.657 196.454 1.000 34.248 32 GLN I O 1
ATOM 2531 N N . HIS I 1 11 ? 137.338 107.570 198.406 1.000 29.157 33 HIS I N 1
ATOM 2532 C CA A HIS I 1 11 ? 137.301 106.239 197.814 0.500 28.843 33 HIS I CA 1
ATOM 2533 C CA B HIS I 1 11 ? 137.310 106.231 197.828 0.500 28.670 33 HIS I CA 1
ATOM 2534 C C . HIS I 1 11 ? 136.022 105.537 198.236 1.000 27.884 33 HIS I C 1
ATOM 2535 O O . HIS I 1 11 ? 135.681 105.508 199.426 1.000 30.578 33 HIS I O 1
ATOM 2548 N N . GLN I 1 12 ? 135.313 104.989 197.252 1.000 25.243 34 GLN I N 1
ATOM 2549 C CA . GLN I 1 12 ? 134.118 104.193 197.525 1.000 30.589 34 GLN I CA 1
ATOM 2550 C C . GLN I 1 12 ? 134.212 102.915 196.732 1.000 31.656 34 GLN I C 1
ATOM 2551 O O . GLN I 1 12 ? 134.482 102.949 195.534 1.000 49.679 34 GLN I O 1
ATOM 2557 N N . GLN I 1 13 ? 133.894 101.804 197.381 1.000 37.849 35 GLN I N 1
ATOM 2558 C CA . GLN I 1 13 ? 134.091 100.490 196.802 1.000 38.082 35 GLN I CA 1
ATOM 2559 C C . GLN I 1 13 ? 132.968 99.567 197.265 1.000 40.567 35 GLN I C 1
ATOM 2560 O O . GLN I 1 13 ? 132.623 99.568 198.455 1.000 47.121 35 GLN I O 1
ATOM 2566 N N A HIS I 1 14 ? 132.404 98.804 196.301 0.500 42.694 36 HIS I N 1
ATOM 2567 N N B HIS I 1 14 ? 132.448 98.739 196.326 0.500 40.118 36 HIS I N 1
ATOM 2568 C CA A HIS I 1 14 ? 131.445 97.721 196.542 0.500 42.836 36 HIS I CA 1
ATOM 2569 C CA B HIS I 1 14 ? 131.422 97.710 196.581 0.500 38.244 36 HIS I CA 1
ATOM 2570 C C A HIS I 1 14 ? 130.219 98.264 197.262 0.500 38.775 36 HIS I C 1
ATOM 2571 C C B HIS I 1 14 ? 130.225 98.313 197.285 0.500 36.210 36 HIS I C 1
ATOM 2572 O O A HIS I 1 14 ? 130.033 98.013 198.459 0.500 38.518 36 HIS I O 1
ATOM 2573 O O B HIS I 1 14 ? 130.038 98.102 198.490 0.500 36.102 36 HIS I O 1
ATOM 2586 N N . GLN I 1 15 ? 129.408 99.034 196.520 1.000 35.313 37 GLN I N 1
ATOM 2587 C CA . GLN I 1 15 ? 128.285 99.776 197.076 1.000 32.477 37 GLN I CA 1
ATOM 2588 C C . GLN I 1 15 ? 127.102 99.710 196.144 1.000 30.967 37 GLN I C 1
ATOM 2589 O O . GLN I 1 15 ? 127.264 99.467 194.958 1.000 41.925 37 GLN I O 1
ATOM 2595 N N . GLN I 1 16 ? 125.950 100.131 196.660 1.000 34.726 38 GLN I N 1
ATOM 2596 C CA . GLN I 1 16 ? 124.678 99.984 195.990 1.000 32.316 38 GLN I CA 1
ATOM 2597 C C . GLN I 1 16 ? 123.683 100.916 196.675 1.000 30.238 38 GLN I C 1
ATOM 2598 O O . GLN I 1 16 ? 123.623 100.948 197.900 1.000 35.306 38 GLN I O 1
ATOM 2604 N N . HIS I 1 17 ? 122.907 101.662 195.868 1.000 31.038 39 HIS I N 1
ATOM 2605 C CA . HIS I 1 17 ? 121.852 102.584 196.326 1.000 30.843 39 HIS I CA 1
ATOM 2606 C C . HIS I 1 17 ? 122.430 103.774 197.076 1.000 34.835 39 HIS I C 1
ATOM 2607 O O . HIS I 1 17 ? 122.259 103.901 198.303 1.000 32.801 39 HIS I O 1
ATOM 2614 N N . GLN I 1 18 ? 123.080 104.656 196.339 1.000 32.621 40 GLN I N 1
ATOM 2615 C CA . GLN I 1 18 ? 123.550 105.911 196.907 1.000 35.633 40 GLN I CA 1
ATOM 2616 C C . GLN I 1 18 ? 123.003 107.028 196.049 1.000 35.554 40 GLN I C 1
ATOM 2617 O O . GLN I 1 18 ? 123.744 107.934 195.660 1.000 42.067 40 GLN I O 1
ATOM 2623 N N . GLN I 1 19 ? 121.729 106.900 195.677 1.000 26.141 41 GLN I N 1
ATOM 2624 C CA . GLN I 1 19 ? 121.079 107.863 194.816 1.000 27.434 41 GLN I CA 1
ATOM 2625 C C . GLN I 1 19 ? 121.242 109.247 195.420 1.000 30.762 41 GLN I C 1
ATOM 2626 O O . GLN I 1 19 ? 121.143 109.413 196.648 1.000 32.580 41 GLN I O 1
ATOM 2632 N N . GLN I 1 20 ? 121.658 110.187 194.571 1.000 30.799 42 GLN I N 1
ATOM 2633 C CA . GLN I 1 20 ? 121.760 111.604 194.912 1.000 36.197 42 GLN I CA 1
ATOM 2634 C C . GLN I 1 20 ? 122.800 111.849 196.015 1.000 33.416 42 GLN I C 1
ATOM 2635 O O . GLN I 1 20 ? 122.701 112.837 196.737 1.000 45.678 42 GLN I O 1
ATOM 2641 N N . GLN I 1 21 ? 123.801 110.970 196.124 1.000 31.863 43 GLN I N 1
ATOM 2642 C CA . GLN I 1 21 ? 124.912 111.218 197.044 1.000 33.559 43 GLN I CA 1
ATOM 2643 C C . GLN I 1 21 ? 125.800 112.328 196.478 1.000 27.579 43 GLN I C 1
ATOM 2644 O O . GLN I 1 21 ? 125.860 112.525 195.265 1.000 32.432 43 GLN I O 1
ATOM 2650 N N . GLN I 1 22 ? 126.468 113.050 197.361 1.000 29.981 44 GLN I N 1
ATOM 2651 C CA . GLN I 1 22 ? 127.361 114.115 196.932 1.000 33.232 44 GLN I CA 1
ATOM 2652 C C . GLN I 1 22 ? 128.758 113.826 197.429 1.000 31.876 44 GLN I C 1
ATOM 2653 O O . GLN I 1 22 ? 128.974 113.617 198.629 1.000 33.716 44 GLN I O 1
ATOM 2659 N N . LEU I 1 23 ? 129.695 113.813 196.505 1.000 31.721 45 LEU I N 1
ATOM 2660 C CA . LEU I 1 23 ? 131.103 113.806 196.851 1.000 31.525 45 LEU I CA 1
ATOM 2661 C C . LEU I 1 23 ? 131.687 115.125 196.358 1.000 27.628 45 LEU I C 1
ATOM 2662 O O . LEU I 1 23 ? 131.802 115.331 195.153 1.000 33.810 45 LEU I O 1
ATOM 2667 N N . HIS I 1 24 ? 131.810 116.084 197.265 1.000 29.374 46 HIS I N 1
ATOM 2668 C CA . HIS I 1 24 ? 132.339 117.400 196.913 1.000 28.452 46 HIS I CA 1
ATOM 2669 C C . HIS I 1 24 ? 133.706 117.566 197.525 1.000 25.322 46 HIS I C 1
ATOM 2670 O O . HIS I 1 24 ? 133.893 117.329 198.725 1.000 27.313 46 HIS I O 1
ATOM 2677 N N . GLN I 1 25 ? 134.609 118.102 196.738 1.000 24.165 47 GLN I N 1
ATOM 2678 C CA . GLN I 1 25 ? 135.952 118.394 197.204 1.000 23.443 47 GLN I CA 1
ATOM 2679 C C . GLN I 1 25 ? 136.270 119.842 196.886 1.000 20.512 47 GLN I C 1
ATOM 2680 O O . GLN I 1 25 ? 136.193 120.243 195.744 1.000 25.503 47 GLN I O 1
ATOM 2686 N N . HIS I 1 26 ? 136.676 120.596 197.891 1.000 24.146 48 HIS I N 1
ATOM 2687 C CA . HIS I 1 26 ? 137.044 121.995 197.695 1.000 24.962 48 HIS I CA 1
ATOM 2688 C C . HIS I 1 26 ? 138.436 122.232 198.242 1.000 25.857 48 HIS I C 1
ATOM 2689 O O . HIS I 1 26 ? 138.720 121.879 199.406 1.000 29.658 48 HIS I O 1
ATOM 2696 N N . GLN I 1 27 ? 139.245 122.948 197.464 1.000 22.112 49 GLN I N 1
ATOM 2697 C CA . GLN I 1 27 ? 140.588 123.322 197.878 1.000 21.120 49 GLN I CA 1
ATOM 2698 C C . GLN I 1 27 ? 140.877 124.760 197.477 1.000 22.959 49 GLN I C 1
ATOM 2699 O O . GLN I 1 27 ? 140.683 125.137 196.327 1.000 29.300 49 GLN I O 1
ATOM 2705 N N . GLN I 1 28 ? 141.413 125.533 198.410 1.000 26.186 50 GLN I N 1
ATOM 2706 C CA . GLN I 1 28 ? 141.807 126.898 198.121 1.000 28.940 50 GLN I CA 1
ATOM 2707 C C . GLN I 1 28 ? 143.183 127.184 198.730 1.000 31.034 50 GLN I C 1
ATOM 2708 O O . GLN I 1 28 ? 143.445 126.819 199.883 1.000 31.117 50 GLN I O 1
ATOM 2714 N N . GLN I 1 29 ? 144.005 127.935 197.981 1.000 32.786 51 GLN I N 1
ATOM 2715 C CA . GLN I 1 29 ? 145.307 128.399 198.463 1.000 37.794 51 GLN I CA 1
ATOM 2716 C C . GLN I 1 29 ? 145.504 129.858 198.113 1.000 39.529 51 GLN I C 1
ATOM 2717 O O . GLN I 1 29 ? 145.231 130.266 196.988 1.000 54.618 51 GLN I O 1
ATOM 2723 N N . LEU I 1 30 ? 146.085 130.613 199.062 1.000 57.535 52 LEU I N 1
ATOM 2724 C CA . LEU I 1 30 ? 146.378 132.034 198.873 1.000 64.128 52 LEU I CA 1
ATOM 2725 C C . LEU I 1 30 ? 147.819 132.343 199.283 1.000 74.189 52 LEU I C 1
ATOM 2726 O O . LEU I 1 30 ? 148.439 131.574 200.027 1.000 78.622 52 LEU I O 1
ATOM 2731 N N . SER I 1 31 ? 148.342 133.479 198.756 1.000 89.797 53 SER I N 1
ATOM 2732 C CA . SER I 1 31 ? 149.653 134.026 199.111 1.000 99.329 53 SER I CA 1
ATOM 2733 C C . SER I 1 31 ? 149.597 135.565 199.118 1.000 119.736 53 SER I C 1
ATOM 2734 O O . SER I 1 31 ? 148.649 136.109 199.734 1.000 125.469 53 SER I O 1
#

Radius of gyration: 24.67 Å; Cα contacts (8 Å, |Δi|>4): 731; chains: 9; bounding box: 72×73×16 Å

Foldseek 3Di:
DDDDDDDDDDDDDDDDDPPPPDDDDDDDDDD/DDDDDDDDDDDDDDDDDPPPPDDDDDDDDDD/DDDDDDDDDDDDDDDDPPPPPDDDDDDDDDD/DDDDDDDDDDDDDDDDPPPPPDDDDDDDDDD/DDDDDDDDDDDDDDDDPPPPPDDDDDDDDDD/DDDDDDDDDDDDDDDDDPPPPDDDDDDDDDD/DDDDDDDDDDDDDDDDPPPPPDDDDDDDDDD/DDDDDDDDDDDDDDDDPPPPPDDDDDDDDDD/DDDDDDDDDDDDDDDDPPPPPDDDDDDDDDD

Solvent-accessible surface area: 15121 Å² total; per-residue (Å²): 110,27,40,0,53,3,44,0,48,2,44,0,44,80,7,30,9,0,8,28,0,27,0,8,0,12,5,3,0,38,61,108,27,39,0,53,3,42,0,49,1,45,0,44,79,7,31,8,0,8,27,0,28,0,9,0,12,5,2,0,40,64,109,28,39,0,55,2,44,0,50,1,43,0,44,78,7,31,8,0,8,27,0,29,0,8,0,12,6,3,0,40,62,167,91,97,47,124,57,98,56,123,54,103,43,104,139,30,64,60,46,38,54,33,105,11,56,4,86,12,72,7,96,84,161,70,77,39,81,33,88,25,75,40,81,38,81,133,65,89,58,23,79,112,47,44,69,45,84,34,87,25,80,69,120,168,89,98,47,125,58,96,57,122,53,101,43,102,138,31,64,59,46,37,52,30,105,11,56,5,86,13,72,8,96,85,160,71,78,39,82,34,89,25,73,38,82,38,81,131,66,90,59,23,80,109,47,45,70,43,84,33,89,22,80,69,118,168,93,100,46,125,57,99,55,121,54,104,42,101,139,31,65,58,46,37,56,31,106,10,55,5,84,12,73,8,95,86,162,70,78,39,81,34,87,24,75,38,82,39,82,132,66,89,60,22,77,110,49,45,69,44,84,32,89,22,79,69,118

Secondary structure (DSSP, 8-state):
-EEEEEEEEEEEEEEE--TT-EEEEEEEE--/-EEEEEEEEEEEEEEE--TT-EEEEEEEE--/-EEEEEEEEEEEEEEE--TT-EEEEEEEE--/-EEEEEEEEEEEEEEE--TT-EEEEEEEE--/-EEEEEEEEEEEEEEE--TT-EEEEEEEE--/-EEEEEEEEEEEEEEE--TT-EEEEEEEE--/-EEEEEEEEEEEEEEE--TT-EEEEEEEE--/-EEEEEEEEEEEEEEE--TT-EEEEEEEE--/--EEEEEEEEEEEEEE--TT-EEEEEEEE--

B-factor: mean 46.77, std 28.81, range [14.69, 173.86]

GO terms:
  GO:0043679 axon terminus (C, IDA)
  GO:0044292 dendrite terminus (C, IDA)
  GO:0044297 cell body (C, IDA)
  GO:0045202 synapse (C, IDA)
  GO:0048471 perinuclear region of cytoplasm (C, IDA)
  GO:0005737 cytoplasm (C, IDA)
  GO:0005938 cell cortex (C, IDA)
  GO:0000900 mRNA regulatory element binding translation repressor activity (F, IDA)
  GO:0003730 mRNA 3'-UTR binding (F, IDA)
  GO:0045727 positive regulation of translation (P, IDA)
  GO:0017148 negative regulation of translation (P, IDA)
  GO:0005737 cytoplasm (C, HDA)
  GO:0005829 cytosol (C, HDA)
  GO:0007141 male meiosis I (P, IMP)
  GO:0007283 spermatogenesis (P, IMP)
  GO:0007288 sperm axoneme assembly (P, IMP)
  GO:0007291 sperm individualization (P, IMP)
  GO:0007616 long-term memory (P, IMP)
  GO:0008049 male courtship behavior (P, IMP)
  GO:0008356 asymmetric cell division (P, IMP)

Organism: Drosophila melanogaster (NCBI:txid7227)

InterPro domains:
  IPR000504 RNA recognition motif domain [PF16367] (446-535)
  IPR000504 RNA recognition motif domain [PS50102] (447-538)
  IPR000504 RNA recognition motif domain [PS50102] (555-633)
  IPR000504 RNA recognition motif domain [SM00360] (448-520)
  IPR000504 RNA recognition motif domain [SM00360] (556-629)
  IPR012677 Nucleotide-binding alpha-beta plait domain superfamily [G3DSA:3.30.70.330] (447-535)
  IPR012677 Nucleotide-binding alpha-beta plait domain superfamily [G3DSA:3.30.70.330] (539-632)
  IPR032296 Cytoplasmic polyadenylation element-binding protein, ZZ domain [PF16366] (628-690)
  IPR034819 Cytoplasmic polyadenylation element-binding protein [PTHR12566] (117-704)
  IPR035979 RNA-binding domain superfamily [SSF54928] (446-615)
  IPR038446 CEBP, ZZ domain superfamily [G3DSA:4.10.640.40] (633-697)

Sequence (279 aa):
QLHQQQHHQQQHHQQHHQQHQQQQQLHQHQQQLSQLHQQQHHQQQHHQQHHQQHQQQQQLHQHQQQLSQLHQQQHHQQQHHQQHHQQHQQQQQLHQHQQQLSQLHQQQHHQQQHHQQHHQQHQQQQQLHQHQQQLSQLHQQQHHQQQHHQQHHQQHQQQQQLHQHQQQLSQLHQQQHHQQQHHQQHHQQHQQQQQLHQHQQQLSQLHQQQHHQQQHHQQHHQQHQQQQQLHQHQQQLSQLHQQQHHQQQHHQQHHQQHQQQQQLHQHQQQLSQLHQQQHHQQQHHQQHHQQHQQQQQLHQHQQQLS